Protein AF-A0AA39LAN0-F1 (afdb_monomer_lite)

Sequence (375 aa):
MGGGGKSNDAAINEQRKAAAEARYKDDLRSWRMERGVNEINNLFDGTPLPSLRDKPTYNTNSTNYTPTTGVSSANMQNYYTSSIAKGFQGNILDAMTRFVRTGGRGDGYSETMAAPEGYKLVTQTVRTGGRGDSDEVQKYVWQGNRDGHTGQQGYYDLNKMLQAGVINKSVYDQYNKNGNGFLYDSDAEQTGQLNKYLQDNAGKNQYGITENNKNWVDDLAGTYLTAYNDYYMPQLQNQYSEANKNLTYDLARTGLLRSSAAADTQSDLARQNAENTAMVKSQGDQGVAALKSKINSAKQNAINQLYSTENPEVAANQALSSIRTIQSEQPSYSPLGDIFKTAVVGMGGYSSGAADRRYNNIITGGNRKASSTVG

Radius of gyration: 39.65 Å; chains: 1; bounding box: 86×122×108 Å

Organism: NCBI:txid289476

Foldseek 3Di:
DDDPPPVVVVVVLVVLLVVLVVVLVVLQLVQLLLVLLQLLCCLQFVDDGDQGQDRQDDDSPDSDGDGSPDPPPVSVVVVVVVVVCVVPPPPDVVVPPPDDDDDDDDDDDDDDDDDDPQWDWDWDFDWDDDPDDTDTDTDTDTDGDDDDDDDDWDWDQLVVCCVVVVDDPVVQVVVVVVVDRTDTPVVVVVSVVVSVVCVVVVVPPPQPCPNVSDRVLVVLLVVQLVVLCVVVVVVLVVLLVVLVVVLCVVCVVVVNNPPVVSVVLVVVSVVLSVVVNVVSSVVSVVVSVVLVVQSVVQSVVLSVVCVVPSHSVVSSVSSVVSVVVSSPDHDDDDDDPNSPPNCPDVPVCVVCVVVCVVPPPPPCDDDPDDDDDDD

pLDDT: mean 70.39, std 21.97, range [29.89, 97.81]

Structure (mmCIF, N/CA/C/O backbone):
data_AF-A0AA39LAN0-F1
#
_entry.id   AF-A0AA39LAN0-F1
#
loop_
_atom_site.group_PDB
_atom_site.id
_atom_site.type_symbol
_atom_site.label_atom_id
_atom_site.label_alt_id
_atom_site.label_comp_id
_atom_site.label_asym_id
_atom_site.label_entity_id
_atom_site.label_seq_id
_atom_site.pdbx_PDB_ins_code
_atom_site.Cartn_x
_atom_site.Cartn_y
_atom_site.Cartn_z
_atom_site.occupancy
_atom_site.B_iso_or_equiv
_atom_site.auth_seq_id
_atom_site.auth_comp_id
_atom_site.auth_asym_id
_atom_site.auth_atom_id
_atom_site.pdbx_PDB_model_num
ATOM 1 N N . MET A 1 1 ? 45.791 -15.613 -64.156 1.00 50.91 1 MET A N 1
ATOM 2 C CA . MET A 1 1 ? 44.573 -15.968 -63.395 1.00 50.91 1 MET A CA 1
ATOM 3 C C . MET A 1 1 ? 44.775 -15.508 -61.957 1.00 50.91 1 MET A C 1
ATOM 5 O O . MET A 1 1 ? 45.637 -16.053 -61.291 1.00 50.91 1 MET A O 1
ATOM 9 N N . GLY A 1 2 ? 44.095 -14.449 -61.514 1.00 59.59 2 GLY A N 1
ATOM 10 C CA . GLY A 1 2 ? 44.329 -13.855 -60.188 1.00 59.59 2 GLY A CA 1
ATOM 11 C C . GLY A 1 2 ? 43.464 -12.619 -59.955 1.00 59.59 2 GLY A C 1
ATOM 12 O O . GLY A 1 2 ? 43.987 -11.538 -59.729 1.00 59.59 2 GLY A O 1
ATOM 13 N N . GLY A 1 3 ? 42.144 -12.758 -60.115 1.00 56.34 3 GLY A N 1
ATOM 14 C CA . GLY A 1 3 ? 41.190 -11.639 -60.068 1.00 56.34 3 GLY A CA 1
ATOM 15 C C . GLY A 1 3 ? 40.016 -11.821 -59.099 1.00 56.34 3 GLY A C 1
ATOM 16 O O . GLY A 1 3 ? 39.040 -11.096 -59.218 1.00 56.34 3 GLY A O 1
ATOM 17 N N . GLY A 1 4 ? 40.074 -12.782 -58.168 1.00 56.56 4 GLY A N 1
ATOM 18 C CA . GLY A 1 4 ? 38.907 -13.209 -57.373 1.00 56.56 4 GLY A CA 1
ATOM 19 C C . GLY A 1 4 ? 38.808 -12.717 -55.919 1.00 56.56 4 GLY A C 1
ATOM 20 O O . GLY A 1 4 ? 37.905 -13.149 -55.220 1.00 56.56 4 GLY A O 1
ATOM 21 N N . GLY A 1 5 ? 39.718 -11.870 -55.420 1.00 64.69 5 GLY A N 1
ATOM 22 C CA . GLY A 1 5 ? 39.788 -11.558 -53.976 1.00 64.69 5 GLY A CA 1
ATOM 23 C C . GLY A 1 5 ? 38.915 -10.394 -53.482 1.00 64.69 5 GLY A C 1
ATOM 24 O O . GLY A 1 5 ? 38.420 -10.430 -52.363 1.00 64.69 5 GLY A O 1
ATOM 25 N N . LYS A 1 6 ? 38.692 -9.358 -54.302 1.00 71.12 6 LYS A N 1
ATOM 26 C CA . LYS A 1 6 ? 38.115 -8.081 -53.828 1.00 71.12 6 LYS A CA 1
ATOM 27 C C . LYS A 1 6 ? 36.603 -8.111 -53.566 1.00 71.12 6 LYS A C 1
ATOM 29 O O . LYS A 1 6 ? 36.105 -7.255 -52.842 1.00 71.12 6 LYS A O 1
ATOM 34 N N . SER A 1 7 ? 35.867 -9.067 -54.135 1.00 74.38 7 SER A N 1
ATOM 35 C CA . SER A 1 7 ? 34.416 -9.185 -53.921 1.00 74.38 7 SER A CA 1
ATOM 36 C C . SER A 1 7 ? 34.066 -9.709 -52.527 1.00 74.38 7 SER A C 1
ATOM 38 O O . SER A 1 7 ? 33.028 -9.342 -51.982 1.00 74.38 7 SER A O 1
ATOM 40 N N . ASN A 1 8 ? 34.935 -10.528 -51.928 1.00 85.94 8 ASN A N 1
ATOM 41 C CA . ASN A 1 8 ? 34.648 -11.162 -50.642 1.00 85.94 8 ASN A CA 1
ATOM 42 C C . ASN A 1 8 ? 34.801 -10.182 -49.469 1.00 85.94 8 ASN A C 1
ATOM 44 O O . ASN A 1 8 ? 33.986 -10.208 -48.552 1.00 85.94 8 ASN A O 1
ATOM 48 N N . ASP A 1 9 ? 35.772 -9.266 -49.521 1.00 87.56 9 ASP A N 1
ATOM 49 C CA . ASP A 1 9 ? 36.006 -8.297 -48.440 1.00 87.56 9 ASP A CA 1
ATOM 50 C C . ASP A 1 9 ? 34.855 -7.290 -48.293 1.00 87.56 9 ASP A C 1
ATOM 52 O O . ASP A 1 9 ? 34.474 -6.931 -47.178 1.00 87.56 9 ASP A O 1
ATOM 56 N N . ALA A 1 10 ? 34.264 -6.858 -49.412 1.00 87.38 10 ALA A N 1
ATOM 57 C CA . ALA A 1 10 ? 33.116 -5.954 -49.402 1.00 87.38 10 ALA A CA 1
ATOM 58 C C . ALA A 1 10 ? 31.887 -6.613 -48.754 1.00 87.38 10 ALA A C 1
ATOM 60 O O . ALA A 1 10 ? 31.276 -6.021 -47.864 1.00 87.38 10 ALA A O 1
ATOM 61 N N . ALA A 1 11 ? 31.590 -7.863 -49.126 1.00 89.88 11 ALA A N 1
ATOM 62 C CA . ALA A 1 11 ? 30.488 -8.629 -48.548 1.00 89.88 11 ALA A CA 1
ATOM 63 C C . ALA A 1 11 ? 30.692 -8.901 -47.045 1.00 89.88 11 ALA A C 1
ATOM 65 O O . ALA A 1 11 ? 29.761 -8.756 -46.252 1.00 89.88 11 ALA A O 1
ATOM 66 N N . ILE A 1 12 ? 31.922 -9.225 -46.625 1.00 90.81 12 ILE A N 1
ATOM 67 C CA . ILE A 1 12 ? 32.259 -9.417 -45.205 1.00 90.81 12 ILE A CA 1
ATOM 68 C C . ILE A 1 12 ? 32.065 -8.114 -44.416 1.00 90.81 12 ILE A C 1
ATOM 70 O O . ILE A 1 12 ? 31.529 -8.135 -43.305 1.00 90.81 12 ILE A O 1
ATOM 74 N N . ASN A 1 13 ? 32.478 -6.971 -44.969 1.00 88.50 13 ASN A N 1
ATOM 75 C CA . ASN A 1 13 ? 32.317 -5.675 -44.309 1.00 88.50 13 ASN A CA 1
ATOM 76 C C . ASN A 1 13 ? 30.844 -5.258 -44.194 1.00 88.50 13 ASN A C 1
ATOM 78 O O . ASN A 1 13 ? 30.442 -4.740 -43.149 1.00 88.50 13 ASN A O 1
ATOM 82 N N . GLU A 1 14 ? 30.032 -5.530 -45.215 1.00 90.06 14 GLU A N 1
ATOM 83 C CA . GLU A 1 14 ? 28.585 -5.299 -45.173 1.00 90.06 14 GLU A CA 1
ATOM 84 C C . GLU A 1 14 ? 27.905 -6.175 -44.112 1.00 90.06 14 GLU A C 1
ATOM 86 O O . GLU A 1 14 ? 27.152 -5.667 -43.278 1.00 90.06 14 GLU A O 1
ATOM 91 N N . GLN A 1 15 ? 28.259 -7.462 -44.044 1.00 92.19 15 GLN A N 1
ATOM 92 C CA . GLN A 1 15 ? 27.751 -8.374 -43.018 1.00 92.19 15 GLN A CA 1
ATOM 93 C C . GLN A 1 15 ? 28.142 -7.927 -41.598 1.00 92.19 15 GLN A C 1
ATOM 95 O O . GLN A 1 15 ? 27.316 -7.974 -40.682 1.00 92.19 15 GLN A O 1
ATOM 100 N N . ARG A 1 16 ? 29.378 -7.446 -41.399 1.00 90.56 16 ARG A N 1
ATOM 101 C CA . ARG A 1 16 ? 29.831 -6.888 -40.109 1.00 90.56 16 ARG A CA 1
ATOM 102 C C . ARG A 1 16 ? 29.049 -5.639 -39.723 1.00 90.56 16 ARG A C 1
ATOM 104 O O . ARG A 1 16 ? 28.651 -5.514 -38.567 1.00 90.56 16 ARG A O 1
ATOM 111 N N . LYS A 1 17 ? 28.790 -4.744 -40.680 1.00 89.31 17 LYS A N 1
ATOM 112 C CA . LYS A 1 17 ? 27.996 -3.533 -40.449 1.00 89.31 17 LYS A CA 1
ATOM 113 C C . LYS A 1 17 ? 26.559 -3.875 -40.048 1.00 89.31 17 LYS A C 1
ATOM 115 O O . LYS A 1 17 ? 26.087 -3.358 -39.039 1.00 89.31 17 LYS A O 1
ATOM 120 N N . ALA A 1 18 ? 25.909 -4.794 -40.764 1.00 91.12 18 ALA A N 1
ATOM 121 C CA . ALA A 1 18 ? 24.559 -5.254 -40.432 1.00 91.12 18 ALA A CA 1
ATOM 122 C C . ALA A 1 18 ? 24.497 -5.906 -39.036 1.00 91.12 18 ALA A C 1
ATOM 124 O O . ALA A 1 18 ? 23.593 -5.620 -38.251 1.00 91.12 18 ALA A O 1
ATOM 125 N N . ALA A 1 19 ? 25.492 -6.728 -38.684 1.00 90.88 19 ALA A N 1
ATOM 126 C CA . ALA A 1 19 ? 25.585 -7.331 -37.355 1.00 90.88 19 ALA A CA 1
ATOM 127 C C . ALA A 1 19 ? 25.826 -6.289 -36.244 1.00 90.88 19 ALA A C 1
ATOM 129 O O . ALA A 1 19 ? 25.250 -6.397 -35.162 1.00 90.88 19 ALA A O 1
ATOM 130 N N . ALA A 1 20 ? 26.661 -5.277 -36.497 1.00 87.94 20 ALA A N 1
ATOM 131 C CA . ALA A 1 20 ? 26.910 -4.183 -35.560 1.00 87.94 20 ALA A CA 1
ATOM 132 C C . ALA A 1 20 ? 25.649 -3.331 -35.332 1.00 87.94 20 ALA A C 1
ATOM 134 O O . ALA A 1 20 ? 25.340 -2.993 -34.190 1.00 87.94 20 ALA A O 1
ATOM 135 N N . GLU A 1 21 ? 24.891 -3.044 -36.392 1.00 89.69 21 GLU A N 1
ATOM 136 C CA . GLU A 1 21 ? 23.621 -2.319 -36.304 1.00 89.69 21 GLU A CA 1
ATOM 137 C C . GLU A 1 21 ? 22.555 -3.111 -35.530 1.00 89.69 21 GLU A C 1
ATOM 139 O O . GLU A 1 21 ? 21.852 -2.538 -34.697 1.00 89.69 21 GLU A O 1
ATOM 144 N N . ALA A 1 22 ? 22.459 -4.427 -35.753 1.00 92.25 22 ALA A N 1
ATOM 145 C CA . ALA A 1 22 ? 21.549 -5.294 -35.001 1.00 92.25 22 ALA A CA 1
ATOM 146 C C . ALA A 1 22 ? 21.870 -5.279 -33.495 1.00 92.25 22 ALA A C 1
ATOM 148 O O . ALA A 1 22 ? 20.988 -5.016 -32.681 1.00 92.25 22 ALA A O 1
ATOM 149 N N . ARG A 1 23 ? 23.151 -5.435 -33.128 1.00 90.75 23 ARG A N 1
ATOM 150 C CA . ARG A 1 23 ? 23.599 -5.359 -31.724 1.00 90.75 23 ARG A CA 1
ATOM 151 C C . ARG A 1 23 ? 23.297 -4.007 -31.086 1.00 90.75 23 ARG A C 1
ATOM 153 O O . ARG A 1 23 ? 22.877 -3.955 -29.936 1.00 90.75 23 ARG A O 1
ATOM 160 N N . TYR A 1 24 ? 23.491 -2.915 -31.825 1.00 90.50 24 TYR A N 1
ATOM 161 C CA . TYR A 1 24 ? 23.149 -1.583 -31.336 1.00 90.50 24 TYR A CA 1
ATOM 162 C C . TYR A 1 24 ? 21.649 -1.430 -31.062 1.00 90.50 24 TYR A C 1
ATOM 164 O O . TYR A 1 24 ? 21.264 -0.882 -30.029 1.00 90.50 24 TYR A O 1
ATOM 172 N N . LYS A 1 25 ? 20.798 -1.909 -31.978 1.00 91.06 25 LYS A N 1
ATOM 173 C CA . LYS A 1 25 ? 19.339 -1.867 -31.815 1.00 91.06 25 LYS A CA 1
ATOM 174 C C . LYS A 1 25 ? 18.896 -2.650 -30.576 1.00 91.06 25 LYS A C 1
ATOM 176 O O . LYS A 1 25 ? 18.087 -2.130 -29.808 1.00 91.06 25 LYS A O 1
ATOM 181 N N . ASP A 1 26 ? 19.478 -3.823 -30.340 1.00 92.75 26 ASP A N 1
ATOM 182 C CA . ASP A 1 26 ? 19.201 -4.644 -29.155 1.00 92.75 26 ASP A CA 1
ATOM 183 C C . ASP A 1 26 ? 19.656 -3.969 -27.848 1.00 92.75 26 ASP A C 1
ATOM 185 O O . ASP A 1 26 ? 18.916 -3.950 -26.857 1.00 92.75 26 ASP A O 1
ATOM 189 N N . ASP A 1 27 ? 20.835 -3.341 -27.845 1.00 89.50 27 ASP A N 1
ATOM 190 C CA . ASP A 1 27 ? 21.335 -2.578 -26.694 1.00 89.50 27 ASP A CA 1
ATOM 191 C C . ASP A 1 27 ? 20.468 -1.345 -26.410 1.00 89.50 27 ASP A C 1
ATOM 193 O O . ASP A 1 27 ? 20.148 -1.053 -25.256 1.00 89.50 27 ASP A O 1
ATOM 197 N N . LEU A 1 28 ? 20.051 -0.619 -27.452 1.00 89.62 28 LEU A N 1
ATOM 198 C CA . LEU A 1 28 ? 19.179 0.546 -27.315 1.00 89.62 28 LEU A CA 1
ATOM 199 C C . LEU A 1 28 ? 17.797 0.152 -26.789 1.00 89.62 28 LEU A C 1
ATOM 201 O O . LEU A 1 28 ? 17.239 0.867 -25.955 1.00 89.62 28 LEU A O 1
ATOM 205 N N . ARG A 1 29 ? 17.255 -0.978 -27.253 1.00 93.75 29 ARG A N 1
ATOM 206 C CA . ARG A 1 29 ? 16.021 -1.569 -26.725 1.00 93.75 29 ARG A CA 1
ATOM 207 C C . ARG A 1 29 ? 16.178 -1.884 -25.240 1.00 93.75 29 ARG A C 1
ATOM 209 O O . ARG A 1 29 ? 15.381 -1.407 -24.439 1.00 93.75 29 ARG A O 1
ATOM 216 N N . SER A 1 30 ? 17.245 -2.584 -24.862 1.00 91.94 30 SER A N 1
ATOM 217 C CA . SER A 1 30 ? 17.535 -2.927 -23.461 1.00 91.94 30 SER A CA 1
ATOM 218 C C . SER A 1 30 ? 17.658 -1.685 -22.571 1.00 91.94 30 SER A C 1
ATOM 220 O O . SER A 1 30 ? 17.062 -1.637 -21.498 1.00 91.94 30 SER A O 1
ATOM 222 N N . TRP A 1 31 ? 18.338 -0.639 -23.050 1.00 90.81 31 TRP A N 1
ATOM 223 C CA . TRP A 1 31 ? 18.457 0.636 -22.337 1.00 90.81 31 TRP A CA 1
ATOM 224 C C . TRP A 1 31 ? 17.101 1.326 -22.125 1.00 90.81 31 TRP A C 1
ATOM 226 O O . TRP A 1 31 ? 16.824 1.837 -21.042 1.00 90.81 31 TRP A O 1
ATOM 236 N N . ARG A 1 32 ? 16.222 1.330 -23.139 1.00 91.06 32 ARG A N 1
ATOM 237 C CA . ARG A 1 32 ? 14.863 1.894 -23.010 1.00 91.06 32 ARG A CA 1
ATOM 238 C C . ARG A 1 32 ? 14.030 1.128 -21.988 1.00 91.06 32 ARG A C 1
ATOM 240 O O . ARG A 1 32 ? 13.294 1.750 -21.227 1.00 91.06 32 ARG A O 1
ATOM 247 N N . MET A 1 33 ? 14.167 -0.195 -21.969 1.00 94.81 33 MET A N 1
ATOM 248 C CA . MET A 1 33 ? 13.493 -1.064 -21.009 1.00 94.81 33 MET A CA 1
ATOM 249 C C . MET A 1 33 ? 13.963 -0.792 -19.578 1.00 94.81 33 MET A C 1
ATOM 251 O O . MET A 1 33 ? 13.135 -0.586 -18.698 1.00 94.81 33 MET A O 1
ATOM 255 N N . GLU A 1 34 ? 15.275 -0.709 -19.355 1.00 91.12 34 GLU A N 1
ATOM 256 C CA . GLU A 1 34 ? 15.859 -0.361 -18.052 1.00 91.12 34 GLU A CA 1
ATOM 257 C C . GLU A 1 34 ? 15.379 1.016 -17.576 1.00 91.12 34 GLU A C 1
ATOM 259 O O . GLU A 1 34 ? 14.893 1.164 -16.452 1.00 91.12 34 GLU A O 1
ATOM 264 N N . ARG A 1 35 ? 15.435 2.015 -18.466 1.00 91.06 35 ARG A N 1
ATOM 265 C CA . ARG A 1 35 ? 14.928 3.361 -18.193 1.00 91.06 35 ARG A CA 1
ATOM 266 C C . ARG A 1 35 ? 13.448 3.351 -17.815 1.00 91.06 35 ARG A C 1
ATOM 268 O O . ARG A 1 35 ? 13.092 3.974 -16.821 1.00 91.06 35 ARG A O 1
ATOM 275 N N . GLY A 1 36 ? 12.606 2.649 -18.571 1.00 93.25 36 GLY A N 1
ATOM 276 C CA . GLY A 1 36 ? 11.170 2.580 -18.300 1.00 93.25 36 GLY A CA 1
ATOM 277 C C . GLY A 1 36 ? 10.844 1.887 -16.977 1.00 93.25 36 GLY A C 1
ATOM 278 O O . GLY A 1 36 ? 10.010 2.383 -16.225 1.00 93.25 36 GLY A O 1
ATOM 279 N N . VAL A 1 37 ? 11.523 0.779 -16.651 1.00 93.94 37 VAL A N 1
ATOM 280 C CA . VAL A 1 37 ? 11.349 0.091 -15.359 1.00 93.94 37 VAL A CA 1
ATOM 281 C C . VAL A 1 37 ? 11.722 1.026 -14.213 1.00 93.94 37 VAL A C 1
ATOM 283 O O . VAL A 1 37 ? 10.988 1.115 -13.229 1.00 93.94 37 VAL A O 1
ATOM 286 N N . ASN A 1 38 ? 12.821 1.764 -14.359 1.00 90.50 38 ASN A N 1
ATOM 287 C CA . ASN A 1 38 ? 13.237 2.751 -13.375 1.00 90.50 38 ASN A CA 1
ATOM 288 C C . ASN A 1 38 ? 12.196 3.871 -13.242 1.00 90.50 38 ASN A C 1
ATOM 290 O O . ASN A 1 38 ? 11.694 4.090 -12.145 1.00 90.50 38 ASN A O 1
ATOM 294 N N . GLU A 1 39 ? 11.777 4.517 -14.330 1.00 90.06 39 GLU A N 1
ATOM 295 C CA . GLU A 1 39 ? 10.735 5.555 -14.282 1.00 90.06 39 GLU A CA 1
ATOM 296 C C . GLU A 1 39 ? 9.455 5.066 -13.575 1.00 90.06 39 GLU A C 1
ATOM 298 O O . GLU A 1 39 ? 8.951 5.756 -12.688 1.00 90.06 39 GLU A O 1
ATOM 303 N N . ILE A 1 40 ? 8.987 3.846 -13.868 1.00 93.00 40 ILE A N 1
ATOM 304 C CA . ILE A 1 40 ? 7.838 3.232 -13.181 1.00 93.00 40 ILE A CA 1
ATOM 305 C C . ILE A 1 40 ? 8.125 3.021 -11.688 1.00 93.00 40 ILE A C 1
ATOM 307 O O . ILE A 1 40 ? 7.299 3.376 -10.849 1.00 93.00 40 ILE A O 1
ATOM 311 N N . ASN A 1 41 ? 9.286 2.475 -11.323 1.00 92.25 41 ASN A N 1
ATOM 312 C CA . ASN A 1 41 ? 9.648 2.268 -9.919 1.00 92.25 41 ASN A CA 1
ATOM 313 C C . ASN A 1 41 ? 9.706 3.588 -9.141 1.00 92.25 41 ASN A C 1
ATOM 315 O O . ASN A 1 41 ? 9.182 3.652 -8.034 1.00 92.25 41 ASN A O 1
ATOM 319 N N . ASN A 1 42 ? 10.264 4.653 -9.722 1.00 88.44 42 ASN A N 1
ATOM 320 C CA . ASN A 1 42 ? 10.311 5.971 -9.083 1.00 88.44 42 ASN A CA 1
ATOM 321 C C . ASN A 1 42 ? 8.910 6.554 -8.858 1.00 88.44 42 ASN A C 1
ATOM 323 O O . ASN A 1 42 ? 8.654 7.148 -7.813 1.00 88.44 42 ASN A O 1
ATOM 327 N N . LEU A 1 43 ? 7.996 6.355 -9.817 1.00 90.81 43 LEU A N 1
ATOM 328 C CA . LEU A 1 43 ? 6.602 6.784 -9.687 1.00 90.81 43 LEU A CA 1
ATOM 329 C C . LEU A 1 43 ? 5.901 6.107 -8.501 1.00 90.81 43 LEU A C 1
ATOM 331 O O . LEU A 1 43 ? 5.128 6.758 -7.805 1.00 90.81 43 LEU A O 1
ATOM 335 N N . PHE A 1 44 ? 6.160 4.820 -8.260 1.00 92.62 44 PHE A N 1
ATOM 336 C CA . PHE A 1 44 ? 5.477 4.058 -7.211 1.00 92.62 44 PHE A CA 1
ATOM 337 C C . PHE A 1 44 ? 6.182 4.086 -5.855 1.00 92.62 44 PHE A C 1
ATOM 339 O O . PHE A 1 44 ? 5.512 4.212 -4.840 1.00 92.62 44 PHE A O 1
ATOM 346 N N . ASP A 1 45 ? 7.505 3.982 -5.815 1.00 88.50 45 ASP A N 1
ATOM 347 C CA . ASP A 1 45 ? 8.235 3.774 -4.559 1.00 88.50 45 ASP A CA 1
ATOM 348 C C . ASP A 1 45 ? 8.766 5.085 -3.967 1.00 88.50 45 ASP A C 1
ATOM 350 O O . ASP A 1 45 ? 9.200 5.121 -2.816 1.00 88.50 45 ASP A O 1
ATOM 354 N N . GLY A 1 46 ? 8.817 6.151 -4.769 1.00 80.00 46 GLY A N 1
ATOM 355 C CA . GLY A 1 46 ? 9.465 7.403 -4.395 1.00 80.00 46 GLY A CA 1
ATOM 356 C C . GLY A 1 46 ? 10.971 7.267 -4.109 1.00 80.00 46 GLY A C 1
ATOM 357 O O . GLY A 1 46 ? 11.602 8.185 -3.588 1.00 80.00 46 GLY A O 1
ATOM 358 N N . THR A 1 47 ? 11.576 6.114 -4.401 1.00 72.31 47 THR A N 1
ATOM 359 C CA . THR A 1 47 ? 12.992 5.881 -4.125 1.00 72.31 47 THR A CA 1
ATOM 360 C C . THR A 1 47 ? 13.854 6.529 -5.209 1.00 72.31 47 THR A C 1
ATOM 362 O O . THR A 1 47 ? 13.533 6.428 -6.395 1.00 72.31 47 THR A O 1
ATOM 365 N N . PRO A 1 48 ? 14.962 7.203 -4.833 1.00 66.19 48 PRO A N 1
ATOM 366 C CA . PRO A 1 48 ? 15.902 7.733 -5.808 1.00 66.19 48 PRO A CA 1
ATOM 367 C C . PRO A 1 48 ? 16.397 6.604 -6.706 1.00 66.19 48 PRO A C 1
ATOM 369 O O . PRO A 1 48 ? 16.780 5.537 -6.221 1.00 66.19 48 PRO A O 1
ATOM 372 N N . LEU A 1 49 ? 16.386 6.847 -8.011 1.00 67.31 49 LEU A N 1
ATOM 373 C CA . LEU A 1 49 ? 16.752 5.835 -8.985 1.00 67.31 49 LEU A CA 1
ATOM 374 C C . LEU A 1 49 ? 18.224 5.431 -8.864 1.00 67.31 49 LEU A C 1
ATOM 376 O O . LEU A 1 49 ? 19.078 6.306 -8.687 1.00 67.31 49 LEU A O 1
ATOM 380 N N . PRO A 1 50 ? 18.551 4.135 -9.030 1.00 75.12 50 PRO A N 1
ATOM 381 C CA . PRO A 1 50 ? 19.919 3.755 -9.335 1.00 75.12 50 PRO A CA 1
ATOM 382 C C . PRO A 1 50 ? 20.352 4.457 -10.627 1.00 75.12 50 PRO A C 1
ATOM 384 O O . PRO A 1 50 ? 19.550 4.665 -11.542 1.00 75.12 50 PRO A O 1
ATOM 387 N N . SER A 1 51 ? 21.626 4.844 -10.700 1.00 76.00 51 SER A N 1
ATOM 388 C CA . SER A 1 51 ? 22.175 5.472 -11.899 1.00 76.00 51 SER A CA 1
ATOM 389 C C . SER A 1 51 ? 21.985 4.548 -13.100 1.00 76.00 51 SER A C 1
ATOM 391 O O . SER A 1 51 ? 22.476 3.419 -13.086 1.00 76.00 51 SER A O 1
ATOM 393 N N . LEU A 1 52 ? 21.295 5.040 -14.127 1.00 78.06 52 LEU A N 1
ATOM 394 C CA . LEU A 1 52 ? 21.134 4.324 -15.387 1.00 78.06 52 LEU A CA 1
ATOM 395 C C . LEU A 1 52 ? 22.489 4.107 -16.063 1.00 78.06 52 LEU A C 1
ATOM 397 O O . LEU A 1 52 ? 23.385 4.955 -15.978 1.00 78.06 52 LEU A O 1
ATOM 401 N N . ARG A 1 53 ? 22.607 3.000 -16.800 1.00 83.94 53 ARG A N 1
ATOM 402 C CA . ARG A 1 53 ? 23.652 2.858 -17.818 1.00 83.94 53 ARG A CA 1
ATOM 403 C C . ARG A 1 53 ? 23.533 3.995 -18.844 1.00 83.94 53 ARG A C 1
ATOM 405 O O . ARG A 1 53 ? 22.429 4.419 -19.196 1.00 83.94 53 ARG A O 1
ATOM 412 N N . ASP A 1 54 ? 24.665 4.474 -19.355 1.00 83.00 54 ASP A N 1
ATOM 413 C CA . ASP A 1 54 ? 24.667 5.498 -20.400 1.00 83.00 54 ASP A CA 1
ATOM 414 C C . ASP A 1 54 ? 23.957 4.985 -21.665 1.00 83.00 54 ASP A C 1
ATOM 416 O O . ASP A 1 54 ? 24.058 3.808 -22.031 1.00 83.00 54 ASP A O 1
ATOM 420 N N . LYS A 1 55 ? 23.232 5.879 -22.350 1.00 85.69 55 LYS A N 1
ATOM 421 C CA . LYS A 1 55 ? 22.532 5.537 -23.592 1.00 85.69 55 LYS A CA 1
ATOM 422 C C . LYS A 1 55 ? 23.550 5.024 -24.617 1.00 85.69 55 LYS A C 1
ATOM 424 O O . LYS A 1 55 ? 24.505 5.746 -24.915 1.00 85.69 55 LYS A O 1
ATOM 429 N N . PRO A 1 56 ? 23.345 3.834 -25.208 1.00 86.50 56 PRO A N 1
ATOM 430 C CA . PRO A 1 56 ? 24.265 3.324 -26.209 1.00 86.50 56 PRO A CA 1
ATOM 431 C C . PRO A 1 56 ? 24.319 4.277 -27.407 1.00 86.50 56 PRO A C 1
ATOM 433 O O . PRO A 1 56 ? 23.305 4.842 -27.841 1.00 86.50 56 PRO A O 1
ATOM 436 N N . THR A 1 57 ? 25.516 4.433 -27.962 1.00 86.31 57 THR A N 1
ATOM 437 C CA . THR A 1 57 ? 25.774 5.228 -29.167 1.00 86.31 57 THR A CA 1
ATOM 438 C C . THR A 1 57 ? 26.318 4.324 -30.267 1.00 86.31 57 THR A C 1
ATOM 440 O O . THR A 1 57 ? 27.012 3.346 -29.994 1.00 86.31 57 THR A O 1
ATOM 443 N N . TYR A 1 58 ? 25.983 4.625 -31.521 1.00 83.00 58 TYR A N 1
ATOM 444 C CA . TYR A 1 58 ? 26.459 3.866 -32.675 1.00 83.00 58 TYR A CA 1
ATOM 445 C C . TYR A 1 58 ? 27.009 4.799 -33.740 1.00 83.00 58 TYR A C 1
ATOM 447 O O . TYR A 1 58 ? 26.331 5.721 -34.191 1.00 83.00 58 TYR A O 1
ATOM 455 N N . ASN A 1 59 ? 28.253 4.543 -34.141 1.00 83.31 59 ASN A N 1
ATOM 456 C CA . ASN A 1 59 ? 28.883 5.211 -35.266 1.00 83.31 59 ASN A CA 1
ATOM 457 C C . ASN A 1 59 ? 28.600 4.404 -36.540 1.00 83.31 59 ASN A C 1
ATOM 459 O O . ASN A 1 59 ? 29.153 3.322 -36.727 1.00 83.31 59 ASN A O 1
ATOM 463 N N . THR A 1 60 ? 27.773 4.952 -37.429 1.00 80.81 60 THR A N 1
ATOM 464 C CA . THR A 1 60 ? 27.351 4.315 -38.690 1.00 80.81 60 THR A CA 1
ATOM 465 C C . THR A 1 60 ? 28.494 4.072 -39.682 1.00 80.81 60 THR A C 1
ATOM 467 O O . THR A 1 60 ? 28.328 3.291 -40.624 1.00 80.81 60 THR A O 1
ATOM 470 N N . ASN A 1 61 ? 29.653 4.705 -39.465 1.00 80.62 61 ASN A N 1
ATOM 471 C CA . ASN A 1 61 ? 30.869 4.517 -40.257 1.00 80.62 61 ASN A CA 1
ATOM 472 C C . ASN A 1 61 ? 31.790 3.416 -39.698 1.00 80.62 61 ASN A C 1
ATOM 474 O O . ASN A 1 61 ? 32.809 3.108 -40.313 1.00 80.62 61 ASN A O 1
ATOM 478 N N . SER A 1 62 ? 31.461 2.821 -38.546 1.00 78.81 62 SER A N 1
ATOM 479 C CA . SER A 1 62 ? 32.240 1.745 -37.926 1.00 78.81 62 SER A CA 1
ATOM 480 C C . SER A 1 62 ? 31.669 0.368 -38.274 1.00 78.81 62 SER A C 1
ATOM 482 O O . SER A 1 62 ? 30.465 0.134 -38.175 1.00 78.81 62 SER A O 1
ATOM 484 N N . THR A 1 63 ? 32.541 -0.587 -38.607 1.00 79.81 63 THR A N 1
ATOM 485 C CA . THR A 1 63 ? 32.174 -2.013 -38.725 1.00 79.81 63 THR A CA 1
ATOM 486 C C . THR A 1 63 ? 32.061 -2.710 -37.369 1.00 79.81 63 THR A C 1
ATOM 488 O O . THR A 1 63 ? 31.626 -3.856 -37.307 1.00 79.81 63 THR A O 1
ATOM 491 N N . ASN A 1 64 ? 32.476 -2.041 -36.291 1.00 79.88 64 ASN A N 1
ATOM 492 C CA . ASN A 1 64 ? 32.491 -2.583 -34.939 1.00 79.88 64 ASN A CA 1
ATOM 493 C C . ASN A 1 64 ? 31.538 -1.782 -34.048 1.00 79.88 64 ASN A C 1
ATOM 495 O O . ASN A 1 64 ? 31.624 -0.554 -33.979 1.00 79.88 64 ASN A O 1
ATOM 499 N N . TYR A 1 65 ? 30.659 -2.493 -33.344 1.00 80.56 65 TYR A N 1
ATOM 500 C CA . TYR A 1 65 ? 29.885 -1.957 -32.231 1.00 80.56 65 TYR A CA 1
ATOM 501 C C . TYR A 1 65 ? 30.551 -2.380 -30.921 1.00 80.56 65 TYR A C 1
ATOM 503 O O . TYR A 1 65 ? 30.703 -3.578 -30.670 1.00 80.56 65 TYR A O 1
ATOM 511 N N . THR A 1 66 ? 30.941 -1.402 -30.103 1.00 78.69 66 THR A N 1
ATOM 512 C CA . THR A 1 66 ? 31.441 -1.638 -28.747 1.00 78.69 66 THR A CA 1
ATOM 513 C C . THR A 1 66 ? 30.337 -1.238 -27.774 1.00 78.69 66 THR A C 1
ATOM 515 O O . THR A 1 66 ? 30.013 -0.050 -27.712 1.00 78.69 66 THR A O 1
ATOM 518 N N . PRO A 1 67 ? 29.737 -2.183 -27.032 1.00 71.62 67 PRO A N 1
ATOM 519 C CA . PRO A 1 67 ? 28.717 -1.846 -26.051 1.00 71.62 67 PRO A CA 1
ATOM 520 C C . PRO A 1 67 ? 29.311 -0.901 -25.004 1.00 71.62 67 PRO A C 1
ATOM 522 O O . PRO A 1 67 ? 30.416 -1.120 -24.509 1.00 71.62 67 PRO A O 1
ATOM 525 N N . THR A 1 68 ? 28.581 0.155 -24.649 1.00 69.12 68 THR A N 1
ATOM 526 C CA . THR A 1 68 ? 28.980 1.075 -23.577 1.00 69.12 68 THR A CA 1
ATOM 527 C C . THR A 1 68 ? 28.852 0.346 -22.240 1.00 69.12 68 THR A C 1
ATOM 529 O O . THR A 1 68 ? 27.803 0.412 -21.625 1.00 69.12 68 THR A O 1
ATOM 532 N N . THR A 1 69 ? 29.823 -0.461 -21.817 1.00 62.78 69 THR A N 1
ATOM 533 C CA . THR A 1 69 ? 29.689 -1.319 -20.618 1.00 62.78 69 THR A CA 1
ATOM 534 C C . THR A 1 69 ? 29.933 -0.586 -19.297 1.00 62.78 69 THR A C 1
ATOM 536 O O . THR A 1 69 ? 29.804 -1.188 -18.236 1.00 62.78 69 THR A O 1
ATOM 539 N N . GLY A 1 70 ? 30.298 0.697 -19.334 1.00 57.84 70 GLY A N 1
ATOM 540 C CA . GLY A 1 70 ? 30.548 1.494 -18.138 1.00 57.84 70 GLY A CA 1
ATOM 541 C C . GLY A 1 70 ? 29.288 2.195 -17.643 1.00 57.84 70 GLY A C 1
ATOM 542 O O . GLY A 1 70 ? 28.671 2.950 -18.388 1.00 57.84 70 GLY A O 1
ATOM 543 N N . VAL A 1 71 ? 28.949 2.003 -16.368 1.00 56.81 71 VAL A N 1
ATOM 544 C CA . VAL A 1 71 ? 28.279 3.060 -15.602 1.00 56.81 71 VAL A CA 1
ATOM 545 C C . VAL A 1 71 ? 29.314 4.177 -15.503 1.00 56.81 71 VAL A C 1
ATOM 547 O O . VAL A 1 71 ? 30.416 3.926 -15.005 1.00 56.81 71 VAL A O 1
ATOM 550 N N . SER A 1 72 ? 29.043 5.365 -16.044 1.00 54.75 72 SER A N 1
ATOM 551 C CA . SER A 1 72 ? 30.009 6.461 -15.956 1.00 54.75 72 SER A CA 1
ATOM 552 C C . SER A 1 72 ? 30.383 6.689 -14.486 1.00 54.75 72 SER A C 1
ATOM 554 O O . SER A 1 72 ? 29.528 6.860 -13.617 1.00 54.75 72 SER A O 1
ATOM 556 N N . SER A 1 73 ? 31.683 6.653 -14.180 1.00 49.44 73 SER A N 1
ATOM 557 C CA . SER A 1 73 ? 32.221 6.802 -12.818 1.00 49.44 73 SER A CA 1
ATOM 558 C C . SER A 1 73 ? 31.793 8.114 -12.146 1.00 49.44 73 SER A C 1
ATOM 560 O O . SER A 1 73 ? 31.741 8.190 -10.919 1.00 49.44 73 SER A O 1
ATOM 562 N N . ALA A 1 74 ? 31.404 9.114 -12.943 1.00 52.69 74 ALA A N 1
ATOM 563 C CA . ALA A 1 74 ? 30.806 10.365 -12.492 1.00 52.69 74 ALA A CA 1
ATOM 564 C C . ALA A 1 74 ? 29.466 10.173 -11.751 1.00 52.69 74 ALA A C 1
ATOM 566 O O . ALA A 1 74 ? 29.185 10.900 -10.801 1.00 52.69 74 ALA A O 1
ATOM 567 N N . ASN A 1 75 ? 28.660 9.170 -12.118 1.00 49.47 75 ASN A N 1
ATOM 568 C CA . ASN A 1 75 ? 27.359 8.935 -11.487 1.00 49.47 75 ASN A CA 1
ATOM 569 C C . ASN A 1 75 ? 27.462 8.176 -10.152 1.00 49.47 75 ASN A C 1
ATOM 571 O O . ASN A 1 75 ? 26.612 8.363 -9.282 1.00 49.47 75 ASN A O 1
ATOM 575 N N . MET A 1 76 ? 28.526 7.390 -9.929 1.00 43.62 76 MET A N 1
ATOM 576 C CA . MET A 1 76 ? 28.748 6.729 -8.634 1.00 43.62 76 MET A CA 1
ATOM 577 C C . MET A 1 76 ? 29.080 7.719 -7.508 1.00 43.62 76 MET A C 1
ATOM 579 O O . MET A 1 76 ? 28.658 7.502 -6.373 1.00 43.62 76 MET A O 1
ATOM 583 N N . GLN A 1 77 ? 29.792 8.820 -7.788 1.00 47.34 77 GLN A N 1
ATOM 584 C CA . GLN A 1 77 ? 30.162 9.791 -6.745 1.00 47.34 77 GLN A CA 1
ATOM 585 C C . GLN A 1 77 ? 28.946 10.480 -6.106 1.00 47.34 77 GLN A C 1
ATOM 587 O O . GLN A 1 77 ? 28.941 10.678 -4.892 1.00 47.34 77 GLN A O 1
ATOM 592 N N . ASN A 1 78 ? 27.891 10.768 -6.877 1.00 49.69 78 ASN A N 1
ATOM 593 C CA . ASN A 1 78 ? 26.651 11.353 -6.347 1.00 49.69 78 ASN A CA 1
ATOM 594 C C . ASN A 1 78 ? 25.851 10.367 -5.478 1.00 49.69 78 ASN A C 1
ATOM 596 O O . ASN A 1 78 ? 25.149 10.769 -4.550 1.00 49.69 78 ASN A O 1
ATOM 600 N N . TYR A 1 79 ? 25.976 9.065 -5.745 1.00 48.09 79 TYR A N 1
ATOM 601 C CA . TYR A 1 79 ? 25.299 8.039 -4.958 1.00 48.09 79 TYR A CA 1
ATOM 602 C C . TYR A 1 79 ? 25.913 7.920 -3.556 1.00 48.09 79 TYR A C 1
ATOM 604 O O . TYR A 1 79 ? 25.188 8.015 -2.563 1.00 48.09 79 TYR A O 1
ATOM 612 N N . TYR A 1 80 ? 27.246 7.817 -3.468 1.00 43.38 80 TYR A N 1
ATOM 613 C CA . TYR A 1 80 ? 27.948 7.680 -2.186 1.00 43.38 80 TYR A CA 1
ATOM 614 C C . TYR A 1 80 ? 27.807 8.911 -1.284 1.00 43.38 80 TYR A C 1
ATOM 616 O O . TYR A 1 80 ? 27.648 8.761 -0.072 1.00 43.38 80 TYR A O 1
ATOM 624 N N . THR A 1 81 ? 27.806 10.125 -1.841 1.00 47.16 81 THR A N 1
ATOM 625 C CA . THR A 1 81 ? 27.611 11.344 -1.038 1.00 47.16 81 THR A CA 1
ATOM 626 C C . THR A 1 81 ? 26.191 11.436 -0.472 1.00 47.16 81 THR A C 1
ATOM 628 O O . THR A 1 81 ? 26.027 11.814 0.688 1.00 47.16 81 THR A O 1
ATOM 631 N N . SER A 1 82 ? 25.168 11.003 -1.220 1.00 47.12 82 SER A N 1
ATOM 632 C CA . SER A 1 82 ? 23.775 11.013 -0.743 1.00 47.12 82 SER A CA 1
ATOM 633 C C . SER A 1 82 ? 23.479 9.938 0.318 1.00 47.12 82 SER A C 1
ATOM 635 O O . SER A 1 82 ? 22.741 10.202 1.272 1.00 47.12 82 SER A O 1
ATOM 637 N N . SER A 1 83 ? 24.074 8.742 0.208 1.00 41.75 83 SER A N 1
ATOM 638 C CA . SER A 1 83 ? 23.866 7.656 1.176 1.00 41.75 83 SER A CA 1
ATOM 639 C C . SER A 1 83 ? 24.631 7.883 2.482 1.00 41.75 83 SER A C 1
ATOM 641 O O . SER A 1 83 ? 24.112 7.571 3.554 1.00 41.75 83 SER A O 1
ATOM 643 N N . ILE A 1 84 ? 25.831 8.476 2.418 1.00 43.09 84 ILE A N 1
ATOM 644 C CA . ILE A 1 84 ? 26.615 8.832 3.613 1.00 43.09 84 ILE A CA 1
ATOM 645 C C . ILE A 1 84 ? 25.966 10.014 4.354 1.00 43.09 84 ILE A C 1
ATOM 647 O O . ILE A 1 84 ? 25.890 9.990 5.582 1.00 43.09 84 ILE A O 1
ATOM 651 N N . ALA A 1 85 ? 25.398 10.995 3.638 1.00 42.50 85 ALA A N 1
ATOM 652 C CA . ALA A 1 85 ? 24.661 12.100 4.261 1.00 42.50 85 ALA A CA 1
ATOM 653 C C . ALA A 1 85 ? 23.402 11.627 5.018 1.00 42.50 85 ALA A C 1
ATOM 655 O O . ALA A 1 85 ? 23.119 12.115 6.113 1.00 42.50 85 ALA A O 1
ATOM 656 N N . LYS A 1 86 ? 22.682 10.622 4.499 1.00 44.28 86 LYS A N 1
ATOM 657 C CA . LYS A 1 86 ? 21.472 10.078 5.147 1.00 44.28 86 LYS A CA 1
ATOM 658 C C . LYS A 1 86 ? 21.759 9.218 6.384 1.00 44.28 86 LYS A C 1
ATOM 660 O O . LYS A 1 86 ? 20.922 9.166 7.278 1.00 44.28 86 LYS A O 1
ATOM 665 N N . GLY A 1 87 ? 22.942 8.605 6.481 1.00 35.56 87 GLY A N 1
ATOM 666 C CA . GLY A 1 87 ? 23.377 7.884 7.687 1.00 35.56 87 GLY A CA 1
ATOM 667 C C . GLY A 1 87 ? 23.788 8.794 8.853 1.00 35.56 87 GLY A C 1
ATOM 668 O O . GLY A 1 87 ? 23.757 8.360 10.001 1.00 35.56 87 GLY A O 1
ATOM 669 N N . PHE A 1 88 ? 24.138 10.057 8.580 1.00 38.53 88 PHE A N 1
ATOM 670 C CA . PHE A 1 88 ? 24.641 11.005 9.586 1.00 38.53 88 PHE A CA 1
ATOM 671 C C . PHE A 1 88 ? 23.631 12.083 10.019 1.00 38.53 88 PHE A C 1
ATOM 673 O O . PHE A 1 88 ? 23.814 12.709 11.061 1.00 38.53 88 PHE A O 1
ATOM 680 N N . GLN A 1 89 ? 22.545 12.300 9.270 1.00 42.00 89 GLN A N 1
ATOM 681 C CA . GLN A 1 89 ? 21.582 13.378 9.553 1.00 42.00 89 GLN A CA 1
ATOM 682 C C . GLN A 1 89 ? 20.495 13.035 10.588 1.00 42.00 89 GLN A C 1
ATOM 684 O O . GLN A 1 89 ? 19.669 13.886 10.908 1.00 42.00 89 GLN A O 1
ATOM 689 N N . GLY A 1 90 ? 20.527 11.838 11.178 1.00 39.97 90 GLY A N 1
ATOM 690 C CA . GLY A 1 90 ? 19.531 11.393 12.155 1.00 39.97 90 GLY A CA 1
ATOM 691 C C . GLY A 1 90 ? 19.578 12.043 13.545 1.00 39.97 90 GLY A C 1
ATOM 692 O O . GLY A 1 90 ? 18.707 11.725 14.338 1.00 39.97 90 GLY A O 1
ATOM 693 N N . ASN A 1 91 ? 20.543 12.914 13.881 1.00 42.53 91 ASN A N 1
ATOM 694 C CA . ASN A 1 91 ? 20.646 13.464 15.251 1.00 42.53 91 ASN A CA 1
ATOM 695 C C . ASN A 1 91 ? 21.211 14.893 15.393 1.00 42.53 91 ASN A C 1
ATOM 697 O O . ASN A 1 91 ? 21.364 15.367 16.515 1.00 42.53 91 ASN A O 1
ATOM 701 N N . ILE A 1 92 ? 21.516 15.614 14.309 1.00 35.19 92 ILE A N 1
ATOM 702 C CA . ILE A 1 92 ? 22.084 16.976 14.433 1.00 35.19 92 ILE A CA 1
ATOM 703 C C . ILE A 1 92 ? 20.988 18.053 14.450 1.00 35.19 92 ILE A C 1
ATOM 705 O O . ILE A 1 92 ? 21.127 19.060 15.140 1.00 35.19 92 ILE A O 1
ATOM 709 N N . LEU A 1 93 ? 19.856 17.830 13.773 1.00 34.44 93 LEU A N 1
ATOM 710 C CA . LEU A 1 93 ? 18.796 18.841 13.690 1.00 34.44 93 LEU A CA 1
ATOM 711 C C . LEU A 1 93 ? 17.939 18.945 14.968 1.00 34.44 93 LEU A C 1
ATOM 713 O O . LEU A 1 93 ? 17.417 20.019 15.248 1.00 34.44 93 LEU A O 1
ATOM 717 N N . ASP A 1 94 ? 17.874 17.890 15.791 1.00 35.81 94 ASP A N 1
ATOM 718 C CA . ASP A 1 94 ? 17.124 17.891 17.064 1.00 35.81 94 ASP A CA 1
ATOM 719 C C . ASP A 1 94 ? 17.915 18.520 18.236 1.00 35.81 94 ASP A C 1
ATOM 721 O O . ASP A 1 94 ? 17.359 18.855 19.282 1.00 35.81 94 ASP A O 1
ATOM 725 N N . ALA A 1 95 ? 19.216 18.777 18.043 1.00 32.00 95 ALA A N 1
ATOM 726 C CA . ALA A 1 95 ? 20.042 19.530 18.989 1.00 32.00 95 ALA A CA 1
ATOM 727 C C . ALA A 1 95 ? 19.965 21.058 18.780 1.00 32.00 95 ALA A C 1
ATOM 729 O O . ALA A 1 95 ? 20.375 21.815 19.658 1.00 32.00 95 ALA A O 1
ATOM 730 N N . MET A 1 96 ? 19.426 21.535 17.649 1.00 31.52 96 MET A N 1
ATOM 731 C CA . MET A 1 96 ? 19.483 22.959 17.274 1.00 31.52 96 MET A CA 1
ATOM 732 C C . MET A 1 96 ? 18.173 23.733 17.488 1.00 31.52 96 MET A C 1
ATOM 734 O O . MET A 1 96 ? 18.162 24.950 17.328 1.00 31.52 96 MET A O 1
ATOM 738 N N . THR A 1 97 ? 17.075 23.090 17.906 1.00 35.88 97 THR A N 1
ATOM 739 C CA . THR A 1 97 ? 15.776 23.774 18.122 1.00 35.88 97 THR A CA 1
ATOM 740 C C . THR A 1 97 ? 15.355 23.888 19.592 1.00 35.88 97 THR A C 1
ATOM 742 O O . THR A 1 97 ? 14.191 24.147 19.896 1.00 35.88 97 THR A O 1
ATOM 745 N N . ARG A 1 98 ? 16.295 23.751 20.535 1.00 35.22 98 ARG A N 1
ATOM 746 C CA . ARG A 1 98 ? 16.053 24.011 21.965 1.00 35.22 98 ARG A CA 1
ATOM 747 C C . ARG A 1 98 ? 17.013 25.032 22.565 1.00 35.22 98 ARG A C 1
ATOM 749 O O . ARG A 1 98 ? 17.552 24.815 23.633 1.00 35.22 98 ARG A O 1
ATOM 756 N N . PHE A 1 99 ? 17.158 26.189 21.933 1.00 33.16 99 PHE A N 1
ATOM 757 C CA . PHE A 1 99 ? 17.567 27.408 22.632 1.00 33.16 99 PHE A CA 1
ATOM 758 C C . PHE A 1 99 ? 16.919 28.604 21.941 1.00 33.16 99 PHE A C 1
ATOM 760 O O . PHE A 1 99 ? 17.196 28.856 20.780 1.00 33.16 99 PHE A O 1
ATOM 767 N N . VAL A 1 100 ? 16.003 29.280 22.641 1.00 32.66 100 VAL A N 1
ATOM 768 C CA . VAL A 1 100 ? 15.921 30.745 22.812 1.00 32.66 100 VAL A CA 1
ATOM 769 C C . VAL A 1 100 ? 14.584 31.055 23.494 1.00 32.66 100 VAL A C 1
ATOM 771 O O . VAL A 1 100 ? 13.543 31.210 22.859 1.00 32.66 100 VAL A O 1
ATOM 774 N N . ARG A 1 101 ? 14.631 31.183 24.825 1.00 34.59 101 ARG A N 1
ATOM 775 C CA . ARG A 1 101 ? 13.816 32.161 25.553 1.00 34.59 101 ARG A CA 1
ATOM 776 C C . ARG A 1 101 ? 14.463 32.487 26.898 1.00 34.59 101 ARG A C 1
ATOM 778 O O . ARG A 1 101 ? 14.189 31.813 27.875 1.00 34.59 101 ARG A O 1
ATOM 785 N N . THR A 1 102 ? 15.286 33.532 26.915 1.00 32.75 102 THR A N 1
ATOM 786 C CA . THR A 1 102 ? 15.445 34.528 27.996 1.00 32.75 102 THR A CA 1
ATOM 787 C C . THR A 1 102 ? 16.464 35.565 27.526 1.00 32.75 102 THR A C 1
ATOM 789 O O . THR A 1 102 ? 17.455 35.210 26.899 1.00 32.75 102 THR A O 1
ATOM 792 N N . GLY A 1 103 ? 16.158 36.846 27.737 1.00 33.56 103 GLY A N 1
ATOM 793 C CA . GLY A 1 103 ? 16.856 37.967 27.110 1.00 33.56 103 GLY A CA 1
ATOM 794 C C . GLY A 1 103 ? 18.133 38.425 27.808 1.00 33.56 103 GLY A C 1
ATOM 795 O O . GLY A 1 103 ? 18.571 37.838 28.789 1.00 33.56 103 GLY A O 1
ATOM 796 N N . GLY A 1 104 ? 18.673 39.540 27.312 1.00 34.34 104 GLY A N 1
ATOM 797 C CA . GLY A 1 104 ? 19.755 40.277 27.962 1.00 34.34 104 GLY A CA 1
ATOM 798 C C . GLY A 1 104 ? 20.854 40.721 27.002 1.00 34.34 104 GLY A C 1
ATOM 799 O O . GLY A 1 104 ? 21.609 39.899 26.517 1.00 34.34 104 GLY A O 1
ATOM 800 N N . ARG A 1 105 ? 20.886 42.037 26.755 1.00 40.28 105 ARG A N 1
ATOM 801 C CA . ARG A 1 105 ? 22.030 42.922 26.458 1.00 40.28 105 ARG A CA 1
ATOM 802 C C . ARG A 1 105 ? 23.314 42.317 25.855 1.00 40.28 105 ARG A C 1
ATOM 804 O O . ARG A 1 105 ? 24.047 41.625 26.537 1.00 40.28 105 ARG A O 1
ATOM 811 N N . GLY A 1 106 ? 23.593 42.779 24.632 1.00 44.75 106 GLY A N 1
ATOM 812 C CA . GLY A 1 106 ? 24.874 43.299 24.139 1.00 44.75 106 GLY A CA 1
ATOM 813 C C . GLY A 1 106 ? 26.157 42.593 24.555 1.00 44.75 106 GLY A C 1
ATOM 814 O O . GLY A 1 106 ? 26.637 42.851 25.644 1.00 44.75 106 GLY A O 1
ATOM 815 N N . ASP A 1 107 ? 26.734 41.850 23.611 1.00 34.66 107 ASP A N 1
ATOM 816 C CA . ASP A 1 107 ? 28.158 41.873 23.265 1.00 34.66 107 ASP A CA 1
ATOM 817 C C . ASP A 1 107 ? 28.311 41.304 21.843 1.00 34.66 107 ASP A C 1
ATOM 819 O O . ASP A 1 107 ? 27.644 40.341 21.460 1.00 34.66 107 ASP A O 1
ATOM 823 N N . GLY A 1 108 ? 29.110 41.973 21.009 1.00 41.31 108 GLY A N 1
ATOM 824 C CA . GLY A 1 108 ? 29.339 41.582 19.620 1.00 41.31 108 GLY A CA 1
ATOM 825 C C . GLY A 1 108 ? 30.304 40.405 19.537 1.00 41.31 108 GLY A C 1
ATOM 826 O O . GLY A 1 108 ? 31.479 40.551 19.859 1.00 41.31 108 GLY A O 1
ATOM 827 N N . TYR A 1 109 ? 29.822 39.263 19.050 1.00 29.89 109 TYR A N 1
ATOM 828 C CA . TYR A 1 109 ? 30.660 38.125 18.683 1.00 29.89 109 TYR A CA 1
ATOM 829 C C . TYR A 1 109 ? 30.794 38.070 17.158 1.00 29.89 109 TYR A C 1
ATOM 831 O O . TYR A 1 109 ? 29.806 37.885 16.450 1.00 29.89 109 TYR A O 1
ATOM 839 N N . SER A 1 110 ? 32.016 38.236 16.642 1.00 36.91 110 SER A N 1
ATOM 840 C CA . SER A 1 110 ? 32.355 37.808 15.283 1.00 36.91 110 SER A CA 1
ATOM 841 C C . SER A 1 110 ? 32.859 36.370 15.356 1.00 36.91 110 SER A C 1
ATOM 843 O O . SER A 1 110 ? 33.986 36.128 15.788 1.00 36.91 110 SER A O 1
ATOM 845 N N . GLU A 1 111 ? 32.037 35.410 14.952 1.00 35.72 111 GLU A N 1
ATOM 846 C CA . GLU A 1 111 ? 32.506 34.043 14.745 1.00 35.72 111 GLU A CA 1
ATOM 847 C C . GLU A 1 111 ? 33.087 33.923 13.333 1.00 35.72 111 GLU A C 1
ATOM 849 O O . GLU A 1 111 ? 32.384 34.033 12.327 1.00 35.72 111 GLU A O 1
ATOM 854 N N . THR A 1 112 ? 34.404 33.738 13.251 1.00 41.12 112 THR A N 1
ATOM 855 C CA . THR A 1 112 ? 35.114 33.520 11.991 1.00 41.12 112 THR A CA 1
ATOM 856 C C . THR A 1 112 ? 34.877 32.082 11.534 1.00 41.12 112 THR A C 1
ATOM 858 O O . THR A 1 112 ? 35.427 31.140 12.102 1.00 41.12 112 THR A O 1
ATOM 861 N N . MET A 1 113 ? 34.052 31.901 10.503 1.00 38.28 113 MET A N 1
ATOM 862 C CA . MET A 1 113 ? 33.887 30.608 9.835 1.00 38.28 113 MET A CA 1
ATOM 863 C C . MET A 1 113 ? 35.190 30.203 9.131 1.00 38.28 113 MET A C 1
ATOM 865 O O . MET A 1 113 ? 35.794 31.006 8.417 1.00 38.28 113 MET A O 1
ATOM 869 N N . ALA A 1 114 ? 35.627 28.956 9.317 1.00 45.09 114 ALA A N 1
ATOM 870 C CA . ALA A 1 114 ? 36.788 28.415 8.617 1.00 45.09 114 ALA A CA 1
ATOM 871 C C . ALA A 1 114 ? 36.509 28.302 7.105 1.00 45.09 114 ALA A C 1
ATOM 873 O O . ALA A 1 114 ? 35.462 27.802 6.691 1.00 45.09 114 ALA A O 1
ATOM 874 N N . ALA A 1 115 ? 37.450 28.775 6.285 1.00 43.75 115 ALA A N 1
ATOM 875 C CA . ALA A 1 115 ? 37.379 28.694 4.829 1.00 43.75 115 ALA A CA 1
ATOM 876 C C . ALA A 1 115 ? 37.492 27.235 4.341 1.00 43.75 115 ALA A C 1
ATOM 878 O O . ALA A 1 115 ? 38.341 26.502 4.854 1.00 43.75 115 ALA A O 1
ATOM 879 N N . PRO A 1 116 ? 36.731 26.819 3.314 1.00 46.16 116 PRO A N 1
ATOM 880 C CA . PRO A 1 116 ? 37.010 25.584 2.582 1.00 46.16 116 PRO A CA 1
ATOM 881 C C . PRO A 1 116 ? 38.408 25.625 1.935 1.00 46.16 116 PRO A C 1
ATOM 883 O O . PRO A 1 116 ? 38.825 26.673 1.433 1.00 46.16 116 PRO A O 1
ATOM 886 N N . GLU A 1 117 ? 39.128 24.495 1.913 1.00 48.94 117 GLU A N 1
ATOM 887 C CA . GLU A 1 117 ? 40.447 24.394 1.265 1.00 48.94 117 GLU A CA 1
ATOM 888 C C . GLU A 1 117 ? 40.401 24.899 -0.190 1.00 48.94 117 GLU A C 1
ATOM 890 O O . GLU A 1 117 ? 39.541 24.507 -0.979 1.00 48.94 117 GLU A O 1
ATOM 895 N N . GLY A 1 118 ? 41.335 25.789 -0.547 1.00 62.47 118 GLY A N 1
ATOM 896 C CA . GLY A 1 118 ? 41.478 26.339 -1.903 1.00 62.47 118 GLY A CA 1
ATOM 897 C C . GLY A 1 118 ? 40.753 27.664 -2.179 1.00 62.47 118 GLY A C 1
ATOM 898 O O . GLY A 1 118 ? 40.911 28.213 -3.271 1.00 62.47 118 GLY A O 1
ATOM 899 N N . TYR A 1 119 ? 40.016 28.215 -1.210 1.00 52.81 119 TYR A N 1
ATOM 900 C CA . TYR A 1 119 ? 39.308 29.491 -1.358 1.00 52.81 119 TYR A CA 1
ATOM 901 C C . TYR A 1 119 ? 39.901 30.579 -0.461 1.00 52.81 119 TYR A C 1
ATOM 903 O O . TYR A 1 119 ? 40.272 30.334 0.687 1.00 52.81 119 TYR A O 1
ATOM 911 N N . LYS A 1 120 ? 39.971 31.811 -0.978 1.00 62.03 120 LYS A N 1
ATOM 912 C CA . LYS A 1 120 ? 40.330 32.995 -0.184 1.00 62.03 120 LYS A CA 1
ATOM 913 C C . LYS A 1 120 ? 39.117 33.901 -0.030 1.00 62.03 120 LYS A C 1
ATOM 915 O O . LYS A 1 120 ? 38.368 34.103 -0.986 1.00 62.03 120 LYS A O 1
ATOM 920 N N . LEU A 1 121 ? 38.936 34.435 1.177 1.00 48.56 121 LEU A N 1
ATOM 921 C CA . LEU A 1 121 ? 37.932 35.455 1.449 1.00 48.56 121 LEU A CA 1
ATOM 922 C C . LEU A 1 121 ? 38.435 36.773 0.872 1.00 48.56 121 LEU A C 1
ATOM 924 O O . LEU A 1 121 ? 39.490 37.262 1.280 1.00 48.56 121 LEU A O 1
ATOM 928 N N . VAL A 1 122 ? 37.696 37.335 -0.075 1.00 66.31 122 VAL A N 1
ATOM 929 C CA . VAL A 1 122 ? 38.008 38.641 -0.652 1.00 66.31 122 VAL A CA 1
ATOM 930 C C . VAL A 1 122 ? 36.882 39.595 -0.290 1.00 66.31 122 VAL A C 1
ATOM 932 O O . VAL A 1 122 ? 35.699 39.285 -0.456 1.00 66.31 122 VAL A O 1
ATOM 935 N N . THR A 1 123 ? 37.254 40.759 0.230 1.00 60.25 123 THR A N 1
ATOM 936 C CA . THR A 1 123 ? 36.306 41.832 0.510 1.00 60.25 123 THR A CA 1
ATOM 937 C C . THR A 1 123 ? 36.075 42.614 -0.772 1.00 60.25 123 THR A C 1
ATOM 939 O O . THR A 1 123 ? 37.011 43.189 -1.330 1.00 60.25 123 THR A O 1
ATOM 942 N N . GLN A 1 124 ? 34.834 42.641 -1.245 1.00 61.81 124 GLN A N 1
ATOM 943 C CA . GLN A 1 124 ? 34.440 43.465 -2.375 1.00 61.81 124 GLN A CA 1
ATOM 944 C C . GLN A 1 124 ? 33.583 44.622 -1.866 1.00 61.81 124 GLN A C 1
ATOM 946 O O . GLN A 1 124 ? 32.487 44.421 -1.337 1.00 61.81 124 GLN A O 1
ATOM 951 N N . THR A 1 125 ? 34.086 45.843 -2.028 1.00 54.78 125 THR A N 1
ATOM 952 C CA . THR A 1 125 ? 33.303 47.053 -1.776 1.00 54.78 125 THR A CA 1
ATOM 953 C C . THR A 1 125 ? 32.436 47.317 -2.995 1.00 54.78 125 THR A C 1
ATOM 955 O O . THR A 1 125 ? 32.950 47.606 -4.077 1.00 54.78 125 THR A O 1
ATOM 958 N N . VAL A 1 126 ? 31.119 47.208 -2.835 1.00 52.09 126 VAL A N 1
ATOM 959 C CA . VAL A 1 126 ? 30.173 47.559 -3.895 1.00 52.09 126 VAL A CA 1
ATOM 960 C C . VAL A 1 126 ? 29.551 48.901 -3.536 1.00 52.09 126 VAL A C 1
ATOM 962 O O . VAL A 1 126 ? 28.887 49.030 -2.511 1.00 52.09 126 VAL A O 1
ATOM 965 N N . ARG A 1 127 ? 29.771 49.906 -4.387 1.00 55.00 127 ARG A N 1
ATOM 966 C CA . ARG A 1 127 ? 29.081 51.194 -4.285 1.00 55.00 127 ARG A CA 1
ATOM 967 C C . ARG A 1 127 ? 27.738 51.090 -4.982 1.00 55.00 127 ARG A C 1
ATOM 969 O O . ARG A 1 127 ? 27.680 50.986 -6.206 1.00 55.00 127 ARG A O 1
ATOM 976 N N . THR A 1 128 ? 26.666 51.144 -4.209 1.00 54.16 128 THR A N 1
ATOM 977 C CA . THR A 1 128 ? 25.308 51.257 -4.737 1.00 54.16 128 THR A CA 1
ATOM 978 C C . THR A 1 128 ? 24.792 52.655 -4.430 1.00 54.16 128 THR A C 1
ATOM 980 O O . THR A 1 128 ? 24.217 52.886 -3.377 1.00 54.16 128 THR A O 1
ATOM 983 N N . GLY A 1 129 ? 25.040 53.604 -5.335 1.00 46.03 129 GLY A N 1
ATOM 984 C CA . GLY A 1 129 ? 24.522 54.967 -5.213 1.00 46.03 129 GLY A CA 1
ATOM 985 C C . GLY A 1 129 ? 24.859 55.831 -6.427 1.00 46.03 129 GLY A C 1
ATOM 986 O O . GLY A 1 129 ? 26.018 55.930 -6.828 1.00 46.03 129 GLY A O 1
ATOM 987 N N . GLY A 1 130 ? 23.835 56.436 -7.033 1.00 55.56 130 GLY A N 1
ATOM 988 C CA . GLY A 1 130 ? 23.991 57.531 -7.992 1.00 55.56 130 GLY A CA 1
ATOM 989 C C . GLY A 1 130 ? 24.294 58.846 -7.268 1.00 55.56 130 GLY A C 1
ATOM 990 O O . GLY A 1 130 ? 23.977 58.983 -6.093 1.00 55.56 130 GLY A O 1
ATOM 991 N N . ARG A 1 131 ? 24.928 59.793 -7.979 1.00 51.88 131 ARG A N 1
ATOM 992 C CA . ARG A 1 131 ? 25.418 61.103 -7.493 1.00 51.88 131 ARG A CA 1
ATOM 993 C C . ARG A 1 131 ? 24.558 61.704 -6.368 1.00 51.88 131 ARG A C 1
ATOM 995 O O . ARG A 1 131 ? 23.513 62.283 -6.646 1.00 51.88 131 ARG A O 1
ATOM 1002 N N . GLY A 1 132 ? 25.047 61.626 -5.135 1.00 54.44 132 GLY A N 1
ATOM 1003 C CA . GLY A 1 132 ? 24.440 62.306 -3.993 1.00 54.44 132 GLY A CA 1
ATOM 1004 C C . GLY A 1 132 ? 24.902 61.726 -2.670 1.00 54.44 132 GLY A C 1
ATOM 1005 O O . GLY A 1 132 ? 25.614 62.408 -1.952 1.00 54.44 132 GLY A O 1
ATOM 1006 N N . ASP A 1 133 ? 24.606 60.452 -2.429 1.00 51.81 133 ASP A N 1
ATOM 1007 C CA . ASP A 1 133 ? 24.956 59.738 -1.201 1.00 51.81 133 ASP A CA 1
ATOM 1008 C C . ASP A 1 133 ? 25.338 58.297 -1.561 1.00 51.81 133 ASP A C 1
ATOM 1010 O O . ASP A 1 133 ? 24.617 57.618 -2.297 1.00 51.81 133 ASP A O 1
ATOM 1014 N N . SER A 1 134 ? 26.507 57.838 -1.112 1.00 47.53 134 SER A N 1
ATOM 1015 C CA . SER A 1 134 ? 26.975 56.473 -1.367 1.00 47.53 134 SER A CA 1
ATOM 1016 C C . SER A 1 134 ? 27.060 55.691 -0.067 1.00 47.53 134 SER A C 1
ATOM 1018 O O . SER A 1 134 ? 27.983 55.910 0.718 1.00 47.53 134 SER A O 1
ATOM 1020 N N . ASP A 1 135 ? 26.154 54.734 0.103 1.00 46.41 135 ASP A N 1
ATOM 1021 C CA . ASP A 1 135 ? 26.310 53.672 1.088 1.00 46.41 135 ASP A CA 1
ATOM 1022 C C . ASP A 1 135 ? 27.316 52.646 0.546 1.00 46.41 135 ASP A C 1
ATOM 1024 O O . ASP A 1 135 ? 27.125 52.049 -0.522 1.00 46.41 135 ASP A O 1
ATOM 1028 N N . GLU A 1 136 ? 28.429 52.462 1.258 1.00 46.81 136 GLU A N 1
ATOM 1029 C CA . GLU A 1 136 ? 29.388 51.397 0.968 1.00 46.81 136 GLU A CA 1
ATOM 1030 C C . GLU A 1 136 ? 28.981 50.132 1.722 1.00 46.81 136 GLU A C 1
ATOM 1032 O O . GLU A 1 136 ? 29.098 50.040 2.943 1.00 46.81 136 GLU A O 1
ATOM 1037 N N . VAL A 1 137 ? 28.523 49.127 0.975 1.00 46.25 137 VAL A N 1
ATOM 1038 C CA . VAL A 1 137 ? 28.256 47.796 1.522 1.00 46.25 137 VAL A CA 1
ATOM 1039 C C . VAL A 1 137 ? 29.463 46.912 1.228 1.00 46.25 137 VAL A C 1
ATOM 1041 O O . VAL A 1 137 ? 29.776 46.628 0.067 1.00 46.25 137 VAL A O 1
ATOM 1044 N N . GLN A 1 138 ? 30.146 46.460 2.281 1.00 49.44 138 GLN A N 1
ATOM 1045 C CA . GLN A 1 138 ? 31.175 45.433 2.147 1.00 49.44 138 GLN A CA 1
ATOM 1046 C C . GLN A 1 138 ? 30.514 44.061 2.034 1.00 49.44 138 GLN A C 1
ATOM 1048 O O . GLN A 1 138 ? 29.787 43.628 2.928 1.00 49.44 138 GLN A O 1
ATOM 1053 N N . LYS A 1 139 ? 30.768 43.371 0.920 1.00 54.12 139 LYS A N 1
ATOM 1054 C CA . LYS A 1 139 ? 30.406 41.964 0.746 1.00 54.12 139 LYS A CA 1
ATOM 1055 C C . LYS A 1 139 ? 31.659 41.106 0.821 1.00 54.12 139 LYS A C 1
ATOM 1057 O O . LYS A 1 139 ? 32.678 41.421 0.210 1.00 54.12 139 LYS A O 1
ATOM 1062 N N . TYR A 1 140 ? 31.556 39.998 1.539 1.00 51.47 140 TYR A N 1
ATOM 1063 C CA . TYR A 1 140 ? 32.589 38.974 1.590 1.00 51.47 140 TYR A CA 1
ATOM 1064 C C . TYR A 1 140 ? 32.253 37.886 0.573 1.00 51.47 140 TYR A C 1
ATOM 1066 O O . TYR A 1 140 ? 31.165 37.310 0.622 1.00 51.47 140 TYR A O 1
ATOM 1074 N N . VAL A 1 141 ? 33.164 37.627 -0.364 1.00 58.66 141 VAL A N 1
ATOM 1075 C CA . VAL A 1 141 ? 32.979 36.612 -1.409 1.00 58.66 141 VAL A CA 1
ATOM 1076 C C . VAL A 1 141 ? 34.177 35.668 -1.403 1.00 58.66 141 VAL A C 1
ATOM 1078 O O . VAL A 1 141 ? 35.321 36.097 -1.256 1.00 58.66 141 VAL A O 1
ATOM 1081 N N . TRP A 1 142 ? 33.915 34.372 -1.553 1.00 53.81 142 TRP A N 1
ATOM 1082 C CA . TRP A 1 142 ? 34.951 33.354 -1.697 1.00 53.81 142 TRP A CA 1
ATOM 1083 C C . TRP A 1 142 ? 35.374 33.259 -3.162 1.00 53.81 142 TRP A C 1
ATOM 1085 O O . TRP A 1 142 ? 34.552 32.944 -4.022 1.00 53.81 142 TRP A O 1
ATOM 1095 N N . GLN A 1 143 ? 36.649 33.522 -3.452 1.00 57.00 143 GLN A N 1
ATOM 1096 C CA . GLN A 1 143 ? 37.197 33.434 -4.807 1.00 57.00 143 GLN A CA 1
ATOM 1097 C C . GLN A 1 143 ? 38.143 32.230 -4.913 1.00 57.00 143 GLN A C 1
ATOM 1099 O O . GLN A 1 143 ? 39.055 32.076 -4.096 1.00 57.00 143 GLN A O 1
ATOM 1104 N N . GLY A 1 144 ? 37.898 31.360 -5.898 1.00 45.00 144 GLY A N 1
ATOM 1105 C CA . GLY A 1 144 ? 38.742 30.201 -6.200 1.00 45.00 144 GLY A CA 1
ATOM 1106 C C . GLY A 1 144 ? 39.868 30.557 -7.174 1.00 45.00 144 GLY A C 1
ATOM 1107 O O . GLY A 1 144 ? 39.661 31.329 -8.112 1.00 45.00 144 GLY A O 1
ATOM 1108 N N . ASN A 1 145 ? 41.056 29.990 -6.964 1.00 44.50 145 ASN A N 1
ATOM 1109 C CA . ASN A 1 145 ? 42.191 30.133 -7.879 1.00 44.50 145 ASN A CA 1
ATOM 1110 C C . ASN A 1 145 ? 41.924 29.348 -9.176 1.00 44.50 145 ASN A C 1
ATOM 1112 O O . ASN A 1 145 ? 41.818 28.123 -9.144 1.00 44.50 145 ASN A O 1
ATOM 1116 N N . ARG A 1 146 ? 41.846 30.037 -10.320 1.00 44.44 146 ARG A N 1
ATOM 1117 C CA . ARG A 1 146 ? 41.952 29.416 -11.649 1.00 44.44 146 ARG A CA 1
ATOM 1118 C C . ARG A 1 146 ? 43.216 29.941 -12.317 1.00 44.44 146 ARG A C 1
ATOM 1120 O O . ARG A 1 146 ? 43.342 31.142 -12.550 1.00 44.44 146 ARG A O 1
ATOM 1127 N N . ASP A 1 147 ? 44.142 29.035 -12.591 1.00 42.75 147 ASP A N 1
ATOM 1128 C CA . ASP A 1 147 ? 45.434 29.340 -13.189 1.00 42.75 147 ASP A CA 1
ATOM 1129 C C . ASP A 1 147 ? 45.284 29.861 -14.634 1.00 42.75 147 ASP A C 1
ATOM 1131 O O . ASP A 1 147 ? 44.812 29.169 -15.532 1.00 42.75 147 ASP A O 1
ATOM 1135 N N . GLY A 1 148 ? 45.718 31.102 -14.863 1.00 46.16 148 GLY A N 1
ATOM 1136 C CA . GLY A 1 148 ? 46.770 31.366 -15.850 1.00 46.16 148 GLY A CA 1
ATOM 1137 C C . GLY A 1 148 ? 46.492 31.316 -17.360 1.00 46.16 148 GLY A C 1
ATOM 1138 O O . GLY A 1 148 ? 47.473 31.276 -18.097 1.00 46.16 148 GLY A O 1
ATOM 1139 N N . HIS A 1 149 ? 45.256 31.381 -17.869 1.00 34.72 149 HIS A N 1
ATOM 1140 C CA . HIS A 1 149 ? 45.033 31.529 -19.321 1.00 34.72 149 HIS A CA 1
ATOM 1141 C C . HIS A 1 149 ? 44.374 32.855 -19.713 1.00 34.72 149 HIS A C 1
ATOM 1143 O O . HIS A 1 149 ? 43.166 33.055 -19.601 1.00 34.72 149 HIS A O 1
ATOM 1149 N N . THR A 1 150 ? 45.203 33.763 -20.223 1.00 39.66 150 THR A N 1
ATOM 1150 C CA . THR A 1 150 ? 44.813 34.980 -20.930 1.00 39.66 150 THR A CA 1
ATOM 1151 C C . THR A 1 150 ? 44.495 34.677 -22.402 1.00 39.66 150 THR A C 1
ATOM 1153 O O . THR A 1 150 ? 45.371 34.328 -23.183 1.00 39.66 150 THR A O 1
ATOM 1156 N N . GLY A 1 151 ? 43.229 34.873 -22.783 1.00 40.31 151 GLY A N 1
ATOM 1157 C CA . GLY A 1 151 ? 42.833 35.475 -24.063 1.00 40.31 151 GLY A CA 1
ATOM 1158 C C . GLY A 1 151 ? 43.054 34.698 -25.367 1.00 40.31 151 GLY A C 1
ATOM 1159 O O . GLY A 1 151 ? 43.819 35.143 -26.217 1.00 40.31 151 GLY A O 1
ATOM 1160 N N . GLN A 1 152 ? 42.262 33.654 -25.618 1.00 37.59 152 GLN A N 1
ATOM 1161 C CA . GLN A 1 152 ? 41.777 33.371 -26.976 1.00 37.59 152 GLN A CA 1
ATOM 1162 C C . GLN A 1 152 ? 40.252 33.281 -26.935 1.00 37.59 152 GLN A C 1
ATOM 1164 O O . GLN A 1 152 ? 39.699 32.350 -26.363 1.00 37.59 152 GLN A O 1
ATOM 1169 N N . GLN A 1 153 ? 39.578 34.283 -27.506 1.00 39.53 153 GLN A N 1
ATOM 1170 C CA . GLN A 1 153 ? 38.126 34.268 -27.677 1.00 39.53 153 GLN A CA 1
ATOM 1171 C C . GLN A 1 153 ? 37.777 33.222 -28.742 1.00 39.53 153 GLN A C 1
ATOM 1173 O O . GLN A 1 153 ? 38.065 33.411 -29.926 1.00 39.53 153 GLN A O 1
ATOM 1178 N N . GLY A 1 154 ? 37.211 32.095 -28.312 1.00 41.91 154 GLY A N 1
ATOM 1179 C CA . GLY A 1 154 ? 36.704 31.063 -29.208 1.00 41.91 154 GLY A CA 1
ATOM 1180 C C . GLY A 1 154 ? 35.393 31.516 -29.843 1.00 41.91 154 GLY A C 1
ATOM 1181 O O . GLY A 1 154 ? 34.422 31.787 -29.147 1.00 41.91 154 GLY A O 1
ATOM 1182 N N . TYR A 1 155 ? 35.358 31.604 -31.170 1.00 45.34 155 TYR A N 1
ATOM 1183 C CA . TYR A 1 155 ? 34.130 31.859 -31.918 1.00 45.34 155 TYR A CA 1
ATOM 1184 C C . TYR A 1 155 ? 33.419 30.529 -32.189 1.00 45.34 155 TYR A C 1
ATOM 1186 O O . TYR A 1 155 ? 33.978 29.649 -32.847 1.00 45.34 155 TYR A O 1
ATOM 1194 N N . TYR A 1 156 ? 32.184 30.377 -31.707 1.00 52.81 156 TYR A N 1
ATOM 1195 C CA . TYR A 1 156 ? 31.358 29.205 -32.006 1.00 52.81 156 TYR A CA 1
ATOM 1196 C C . TYR A 1 156 ? 30.517 29.439 -33.270 1.00 52.81 156 TYR A C 1
ATOM 1198 O O . TYR A 1 156 ? 29.842 30.458 -33.406 1.00 52.81 156 TYR A O 1
ATOM 1206 N N . ASP A 1 157 ? 30.557 28.480 -34.198 1.00 70.50 157 ASP A N 1
ATOM 1207 C CA . ASP A 1 157 ? 29.811 28.507 -35.462 1.00 70.50 157 ASP A CA 1
ATOM 1208 C C . ASP A 1 157 ? 28.361 28.040 -35.245 1.00 70.50 157 ASP A C 1
ATOM 1210 O O . ASP A 1 157 ? 28.084 26.848 -35.061 1.00 70.50 157 ASP A O 1
ATOM 1214 N N . LEU A 1 158 ? 27.425 28.993 -35.286 1.00 65.88 158 LEU A N 1
ATOM 1215 C CA . LEU A 1 158 ? 25.989 28.775 -35.081 1.00 65.88 158 LEU A CA 1
ATOM 1216 C C . LEU A 1 158 ? 25.390 27.729 -36.034 1.00 65.88 158 LEU A C 1
ATOM 1218 O O . LEU A 1 158 ? 24.467 27.008 -35.646 1.00 65.88 158 LEU A O 1
ATOM 1222 N N . ASN A 1 159 ? 25.917 27.598 -37.257 1.00 65.75 159 ASN A N 1
ATOM 1223 C CA . ASN A 1 159 ? 25.426 26.598 -38.209 1.00 65.75 159 ASN A CA 1
ATOM 1224 C C . ASN A 1 159 ? 25.763 25.184 -37.744 1.00 65.75 159 ASN A C 1
ATOM 1226 O O . ASN A 1 159 ? 24.920 24.288 -37.826 1.00 65.75 159 ASN A O 1
ATOM 1230 N N . LYS A 1 160 ? 26.970 24.986 -37.204 1.00 62.91 160 LYS A N 1
ATOM 1231 C CA . LYS A 1 160 ? 27.385 23.690 -36.653 1.00 62.91 160 LYS A CA 1
ATOM 1232 C C . LYS A 1 160 ? 26.594 23.342 -35.398 1.00 62.91 160 LYS A C 1
ATOM 1234 O O . LYS A 1 160 ? 26.224 22.185 -35.226 1.00 62.91 160 LYS A O 1
ATOM 1239 N N . MET A 1 161 ? 26.274 24.327 -34.558 1.00 62.41 161 MET A N 1
ATOM 1240 C CA . MET A 1 161 ? 25.453 24.114 -33.359 1.00 62.41 161 MET A CA 1
ATOM 1241 C C . MET A 1 161 ? 23.999 23.754 -33.695 1.00 62.41 161 MET A C 1
ATOM 1243 O O . MET A 1 161 ? 23.433 22.871 -33.049 1.00 62.41 161 MET A O 1
ATOM 1247 N N . LEU A 1 162 ? 23.404 24.378 -34.720 1.00 70.56 162 LEU A N 1
ATOM 1248 C CA . LEU A 1 162 ? 22.067 24.020 -35.206 1.00 70.56 162 LEU A CA 1
ATOM 1249 C C . LEU A 1 162 ? 22.056 22.618 -35.837 1.00 70.56 162 LEU A C 1
ATOM 1251 O O . LEU A 1 162 ? 21.172 21.819 -35.537 1.00 70.56 162 LEU A O 1
ATOM 1255 N N . GLN A 1 163 ? 23.056 22.288 -36.662 1.00 59.84 163 GLN A N 1
ATOM 1256 C CA . GLN A 1 163 ? 23.187 20.954 -37.269 1.00 59.84 163 GLN A CA 1
ATOM 1257 C C . GLN A 1 163 ? 23.409 19.854 -36.225 1.00 59.84 163 GLN A C 1
ATOM 1259 O O . GLN A 1 163 ? 22.899 18.747 -36.381 1.00 59.84 163 GLN A O 1
ATOM 1264 N N . ALA A 1 164 ? 24.126 20.162 -35.143 1.00 58.03 164 ALA A N 1
ATOM 1265 C CA . ALA A 1 164 ? 24.326 19.258 -34.014 1.00 58.03 164 ALA A CA 1
ATOM 1266 C C . ALA A 1 164 ? 23.111 19.178 -33.064 1.00 58.03 164 ALA A C 1
ATOM 1268 O O . ALA A 1 164 ? 23.152 18.424 -32.094 1.00 58.03 164 ALA A O 1
ATOM 1269 N N . GLY A 1 165 ? 22.045 19.953 -33.308 1.00 60.78 165 GLY A N 1
ATOM 1270 C CA . GLY A 1 165 ? 20.848 19.994 -32.460 1.00 60.78 165 GLY A CA 1
ATOM 1271 C C . GLY A 1 165 ? 21.065 20.637 -31.086 1.00 60.78 165 GLY A C 1
ATOM 1272 O O . GLY A 1 165 ? 20.224 20.490 -30.204 1.00 60.78 165 GLY A O 1
ATOM 1273 N N . VAL A 1 166 ? 22.183 21.344 -30.892 1.00 64.56 166 VAL A N 1
ATOM 1274 C CA . VAL A 1 166 ? 22.535 22.012 -29.627 1.00 64.56 166 VAL A CA 1
ATOM 1275 C C . VAL A 1 166 ? 21.660 23.245 -29.398 1.00 64.56 166 VAL A C 1
ATOM 1277 O O . VAL A 1 166 ? 21.326 23.569 -28.263 1.00 64.56 166 VAL A O 1
ATOM 1280 N N . ILE A 1 167 ? 21.252 23.921 -30.471 1.00 64.69 167 ILE A N 1
ATOM 1281 C CA . ILE A 1 167 ? 20.293 25.031 -30.436 1.00 64.69 167 ILE A CA 1
ATOM 1282 C C . ILE A 1 167 ? 19.133 24.734 -31.384 1.00 64.69 167 ILE A C 1
ATOM 1284 O O . ILE A 1 167 ? 19.309 24.066 -32.402 1.00 64.69 167 ILE A O 1
ATOM 1288 N N . ASN A 1 168 ? 17.938 25.228 -31.062 1.00 76.50 168 ASN A N 1
ATOM 1289 C CA . ASN A 1 168 ? 16.780 25.092 -31.943 1.00 76.50 168 ASN A CA 1
ATOM 1290 C C . ASN A 1 168 ? 16.736 26.219 -32.993 1.00 76.50 168 ASN A C 1
ATOM 1292 O O . ASN A 1 168 ? 17.389 27.258 -32.858 1.00 76.50 168 ASN A O 1
ATOM 1296 N N . LYS A 1 169 ? 15.919 26.025 -34.035 1.00 75.56 169 LYS A N 1
ATOM 1297 C CA . LYS A 1 169 ? 15.797 26.975 -35.149 1.00 75.56 169 LYS A CA 1
ATOM 1298 C C . LYS A 1 169 ? 15.325 28.368 -34.709 1.00 75.56 169 LYS A C 1
ATOM 1300 O O . LYS A 1 169 ? 15.768 29.351 -35.282 1.00 75.56 169 LYS A O 1
ATOM 1305 N N . SER A 1 170 ? 14.486 28.469 -33.675 1.00 71.38 170 SER A N 1
ATOM 1306 C CA . SER A 1 170 ? 14.016 29.764 -33.160 1.00 71.38 170 SER A CA 1
ATOM 1307 C C . SER A 1 170 ? 15.154 30.585 -32.550 1.00 71.38 170 SER A C 1
ATOM 1309 O O . SER A 1 170 ? 15.250 31.779 -32.815 1.00 71.38 170 SER A O 1
ATOM 1311 N N . VAL A 1 171 ? 16.031 29.949 -31.766 1.00 67.69 171 VAL A N 1
ATOM 1312 C CA . VAL A 1 171 ? 17.209 30.593 -31.158 1.00 67.69 171 VAL A CA 1
ATOM 1313 C C . VAL A 1 171 ? 18.226 30.980 -32.234 1.00 67.69 171 VAL A C 1
ATOM 1315 O O . VAL A 1 171 ? 18.753 32.091 -32.213 1.00 67.69 171 VAL A O 1
ATOM 1318 N N . TYR A 1 172 ? 18.440 30.104 -33.222 1.00 77.94 172 TYR A N 1
ATOM 1319 C CA . TYR A 1 172 ? 19.286 30.396 -34.381 1.00 77.94 172 TYR A CA 1
ATOM 1320 C C . TYR A 1 172 ? 18.764 31.602 -35.183 1.00 77.94 172 TYR A C 1
ATOM 1322 O O . TYR A 1 172 ? 19.512 32.542 -35.447 1.00 77.94 172 TYR A O 1
ATOM 1330 N N . ASP A 1 173 ? 17.470 31.620 -35.517 1.00 76.31 173 ASP A N 1
ATOM 1331 C CA . ASP A 1 173 ? 16.849 32.696 -36.297 1.00 76.31 173 ASP A CA 1
ATOM 1332 C C . ASP A 1 173 ? 16.865 34.036 -35.534 1.00 76.31 173 ASP A C 1
ATOM 1334 O O . ASP A 1 173 ? 16.996 35.096 -36.148 1.00 76.31 173 ASP A O 1
ATOM 1338 N N . GLN A 1 174 ? 16.750 34.013 -34.202 1.00 68.12 174 GLN A N 1
ATOM 1339 C CA . GLN A 1 174 ? 16.789 35.216 -33.365 1.00 68.12 174 GLN A CA 1
ATOM 1340 C C . GLN A 1 174 ? 18.190 35.843 -33.304 1.00 68.12 174 GLN A C 1
ATOM 1342 O O . GLN A 1 174 ? 18.301 37.066 -33.373 1.00 68.12 174 GLN A O 1
ATOM 1347 N N . TYR A 1 175 ? 19.250 35.030 -33.247 1.00 68.44 175 TYR A N 1
ATOM 1348 C CA . TYR A 1 175 ? 20.632 35.526 -33.267 1.00 68.44 175 TYR A CA 1
ATOM 1349 C C . TYR A 1 175 ? 21.078 35.971 -34.667 1.00 68.44 175 TYR A C 1
ATOM 1351 O O . TYR A 1 175 ? 21.726 37.008 -34.807 1.00 68.44 175 TYR A O 1
ATOM 1359 N N . ASN A 1 176 ? 20.670 35.256 -35.720 1.00 70.25 176 ASN A N 1
ATOM 1360 C CA . ASN A 1 176 ? 21.070 35.584 -37.092 1.00 70.25 176 ASN A CA 1
ATOM 1361 C C . ASN A 1 176 ? 20.385 36.865 -37.625 1.00 70.25 176 ASN A C 1
ATOM 1363 O O . ASN A 1 176 ? 20.948 37.577 -38.454 1.00 70.25 176 ASN A O 1
ATOM 1367 N N . LYS A 1 177 ? 19.204 37.229 -37.093 1.00 67.75 177 LYS A N 1
ATOM 1368 C CA . LYS A 1 177 ? 18.522 38.507 -37.396 1.00 67.75 177 LYS A CA 1
ATOM 1369 C C . LYS A 1 177 ? 19.317 39.751 -36.986 1.00 67.75 177 LYS A C 1
ATOM 1371 O O . LYS A 1 177 ? 19.090 40.811 -37.560 1.00 67.75 177 LYS A O 1
ATOM 1376 N N . ASN A 1 178 ? 20.256 39.620 -36.050 1.00 53.91 178 ASN A N 1
ATOM 1377 C CA . ASN A 1 178 ? 21.087 40.730 -35.578 1.00 53.91 178 ASN A CA 1
ATOM 1378 C C . ASN A 1 178 ? 22.412 40.867 -36.355 1.00 53.91 178 ASN A C 1
ATOM 1380 O O . ASN A 1 178 ? 23.258 41.673 -35.979 1.00 53.91 178 ASN A O 1
ATOM 1384 N N . GLY A 1 179 ? 22.613 40.095 -37.433 1.00 53.81 179 GLY A N 1
ATOM 1385 C CA . GLY A 1 179 ? 23.734 40.256 -38.369 1.00 53.81 179 GLY A CA 1
ATOM 1386 C C . GLY A 1 179 ? 25.099 39.748 -37.887 1.00 53.81 179 GLY A C 1
ATOM 1387 O O . GLY A 1 179 ? 26.040 39.734 -38.674 1.00 53.81 179 GLY A O 1
ATOM 1388 N N . ASN A 1 180 ? 25.213 39.278 -36.643 1.00 56.75 180 ASN A N 1
ATOM 1389 C CA . ASN A 1 180 ? 26.430 38.667 -36.116 1.00 56.75 180 ASN A CA 1
ATOM 1390 C C . ASN A 1 180 ? 26.223 37.159 -35.949 1.00 56.75 180 ASN A C 1
ATOM 1392 O O . ASN A 1 180 ? 25.623 36.700 -34.982 1.00 56.75 180 ASN A O 1
ATOM 1396 N N . GLY A 1 181 ? 26.755 36.381 -36.893 1.00 56.88 181 GLY A N 1
ATOM 1397 C CA . GLY A 1 181 ? 26.730 34.912 -36.894 1.00 56.88 181 GLY A CA 1
ATOM 1398 C C . GLY A 1 181 ? 27.611 34.244 -35.826 1.00 56.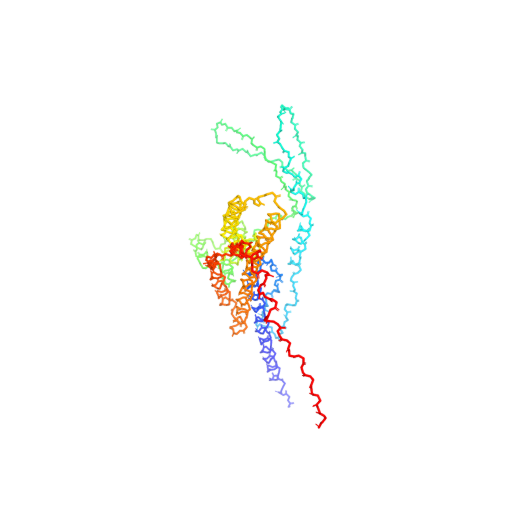88 181 GLY A C 1
ATOM 1399 O O . GLY A 1 181 ? 28.034 33.107 -36.023 1.00 56.88 181 GLY A O 1
ATOM 1400 N N . PHE A 1 182 ? 27.899 34.931 -34.718 1.00 51.84 182 PHE A N 1
ATOM 1401 C CA . PHE A 1 182 ? 28.810 34.485 -33.670 1.00 51.84 182 PHE A CA 1
ATOM 1402 C C . PHE A 1 182 ? 28.236 34.772 -32.277 1.00 51.84 182 PHE A C 1
ATOM 1404 O O . PHE A 1 182 ? 27.829 35.897 -31.989 1.00 51.84 182 PHE A O 1
ATOM 1411 N N . LEU A 1 183 ? 28.227 33.753 -31.414 1.00 47.22 183 LEU A N 1
ATOM 1412 C CA . LEU A 1 183 ? 27.930 33.882 -29.983 1.00 47.22 183 LEU A CA 1
ATOM 1413 C C . LEU A 1 183 ? 29.218 34.225 -29.227 1.00 47.22 183 LEU A C 1
ATOM 1415 O O . LEU A 1 183 ? 30.228 33.542 -29.399 1.00 47.22 183 LEU A O 1
ATOM 1419 N N . TYR A 1 184 ? 29.177 35.257 -28.382 1.00 46.91 184 TYR A N 1
ATOM 1420 C CA . TYR A 1 184 ? 30.255 35.544 -27.435 1.00 46.91 184 TYR A CA 1
ATOM 1421 C C . TYR A 1 184 ? 30.242 34.519 -26.286 1.00 46.91 184 TYR A C 1
ATOM 1423 O O . TYR A 1 184 ? 29.186 34.022 -25.896 1.00 46.91 184 TYR A O 1
ATOM 1431 N N . ASP A 1 185 ? 31.420 34.213 -25.736 1.00 46.44 185 ASP A N 1
ATOM 1432 C CA . ASP A 1 185 ? 31.653 33.137 -24.750 1.00 46.44 185 ASP A CA 1
ATOM 1433 C C . ASP A 1 185 ? 30.764 33.252 -23.489 1.00 46.44 185 ASP A C 1
ATOM 1435 O O . ASP A 1 185 ? 30.307 32.249 -22.943 1.00 46.44 185 ASP A O 1
ATOM 1439 N N . SER A 1 186 ? 30.411 34.479 -23.077 1.00 49.22 186 SER A N 1
ATOM 1440 C CA . SER A 1 186 ? 29.502 34.732 -21.945 1.00 49.22 186 SER A CA 1
ATOM 1441 C C . SER A 1 186 ? 28.083 34.208 -22.173 1.00 49.22 186 SER A C 1
ATOM 1443 O O . SER A 1 186 ? 27.412 33.785 -21.230 1.00 49.22 186 SER A O 1
ATOM 1445 N N . ASP A 1 187 ? 27.632 34.205 -23.426 1.00 46.97 187 ASP A N 1
ATOM 1446 C CA . ASP A 1 187 ? 26.282 33.796 -23.803 1.00 46.97 187 ASP A CA 1
ATOM 1447 C C . ASP A 1 187 ? 26.252 32.294 -24.114 1.00 46.97 187 ASP A C 1
ATOM 1449 O O . ASP A 1 187 ? 25.249 31.628 -23.864 1.00 46.97 187 ASP A O 1
ATOM 1453 N N . ALA A 1 188 ? 27.365 31.725 -24.594 1.00 50.19 188 ALA A N 1
ATOM 1454 C CA . ALA A 1 188 ? 27.523 30.284 -24.789 1.00 50.19 188 ALA A CA 1
ATOM 1455 C C . ALA A 1 188 ? 27.520 29.523 -23.450 1.00 50.19 188 ALA A C 1
ATOM 1457 O O . ALA A 1 188 ? 26.879 28.473 -23.353 1.00 50.19 188 ALA A O 1
ATOM 1458 N N . GLU A 1 189 ? 28.139 30.072 -22.397 1.00 51.12 189 GLU A N 1
ATOM 1459 C CA . GLU A 1 189 ? 28.047 29.503 -21.047 1.00 51.12 189 GLU A CA 1
ATOM 1460 C C . GLU A 1 189 ? 26.626 29.597 -20.481 1.00 51.12 189 GLU A C 1
ATOM 1462 O O . GLU A 1 189 ? 26.134 28.611 -19.935 1.00 51.12 189 GLU A O 1
ATOM 1467 N N . GLN A 1 190 ? 25.919 30.717 -20.664 1.00 50.16 190 GLN A N 1
ATOM 1468 C CA . GLN A 1 190 ? 24.522 30.838 -20.225 1.00 50.16 190 GLN A CA 1
ATOM 1469 C C . GLN A 1 190 ? 23.580 29.928 -21.019 1.00 50.16 190 GLN A C 1
ATOM 1471 O O . GLN A 1 190 ? 22.692 29.314 -20.434 1.00 50.16 190 GLN A O 1
ATOM 1476 N N . THR A 1 191 ? 23.793 29.768 -22.327 1.00 51.53 191 THR A N 1
ATOM 1477 C CA . THR A 1 191 ? 22.973 28.888 -23.175 1.00 51.53 191 THR A CA 1
ATOM 1478 C C . THR A 1 191 ? 23.293 27.413 -22.920 1.00 51.53 191 THR A C 1
ATOM 1480 O O . THR A 1 191 ? 22.391 26.580 -22.915 1.00 51.53 191 THR A O 1
ATOM 1483 N N . GLY A 1 192 ? 24.555 27.072 -22.642 1.00 56.03 192 GLY A N 1
ATOM 1484 C CA . GLY A 1 192 ? 24.979 25.735 -22.221 1.00 56.03 192 GLY A CA 1
ATOM 1485 C C . GLY A 1 192 ? 24.466 25.374 -20.827 1.00 56.03 192 GLY A C 1
ATOM 1486 O O . GLY A 1 192 ? 23.971 24.267 -20.627 1.00 56.03 192 GLY A O 1
ATOM 1487 N N . GLN A 1 193 ? 24.496 26.320 -19.885 1.00 52.22 193 GLN A N 1
ATOM 1488 C CA . GLN A 1 193 ? 23.878 26.169 -18.568 1.00 52.22 193 GLN A CA 1
ATOM 1489 C C . GLN A 1 193 ? 22.357 26.075 -18.672 1.00 52.22 193 GLN A C 1
ATOM 1491 O O . GLN A 1 193 ? 21.779 25.233 -17.998 1.00 52.22 193 GLN A O 1
ATOM 1496 N N . LEU A 1 194 ? 21.710 26.852 -19.544 1.00 47.00 194 LEU A N 1
ATOM 1497 C CA . LEU A 1 194 ? 20.267 26.786 -19.771 1.00 47.00 194 LEU A CA 1
ATOM 1498 C C . LEU A 1 194 ? 19.861 25.481 -20.460 1.00 47.00 194 LEU A C 1
ATOM 1500 O O . LEU A 1 194 ? 18.892 24.872 -20.041 1.00 47.00 194 LEU A O 1
ATOM 1504 N N . ASN A 1 195 ? 20.597 24.999 -21.461 1.00 52.69 195 ASN A N 1
ATOM 1505 C CA . ASN A 1 195 ? 20.316 23.716 -22.113 1.00 52.69 195 ASN A CA 1
ATOM 1506 C C . ASN A 1 195 ? 20.607 22.526 -21.202 1.00 52.69 195 ASN A C 1
ATOM 1508 O O . ASN A 1 195 ? 19.853 21.558 -21.223 1.00 52.69 195 ASN A O 1
ATOM 1512 N N . LYS A 1 196 ? 21.655 22.598 -20.376 1.00 58.00 196 LYS A N 1
ATOM 1513 C CA . LYS A 1 196 ? 21.914 21.608 -19.329 1.00 58.00 196 LYS A CA 1
ATOM 1514 C C . LYS A 1 196 ? 20.818 21.656 -18.267 1.00 58.00 196 LYS A C 1
ATOM 1516 O O . LYS A 1 196 ? 20.261 20.623 -17.950 1.00 58.00 196 LYS A O 1
ATOM 1521 N N . TYR A 1 197 ? 20.413 22.843 -17.820 1.00 49.34 197 TYR A N 1
ATOM 1522 C CA . TYR A 1 197 ? 19.277 23.041 -16.920 1.00 49.34 197 TYR A CA 1
ATOM 1523 C C . TYR A 1 197 ? 17.968 22.542 -17.543 1.00 49.34 197 TYR A C 1
ATOM 1525 O O . TYR A 1 197 ? 17.175 21.923 -16.854 1.00 49.34 197 TYR A O 1
ATOM 1533 N N . LEU A 1 198 ? 17.730 22.748 -18.838 1.00 50.09 198 LEU A N 1
ATOM 1534 C CA . LEU A 1 198 ? 16.543 22.268 -19.541 1.00 50.09 198 LEU A CA 1
ATOM 1535 C C . LEU A 1 198 ? 16.603 20.766 -19.820 1.00 50.09 198 LEU A C 1
ATOM 1537 O O . LEU A 1 198 ? 15.562 20.143 -19.759 1.00 50.09 198 LEU A O 1
ATOM 1541 N N . GLN A 1 199 ? 17.756 20.146 -20.077 1.00 53.25 199 GLN A N 1
ATOM 1542 C CA . GLN A 1 199 ? 17.868 18.681 -20.179 1.00 53.25 199 GLN A CA 1
ATOM 1543 C C . GLN A 1 199 ? 17.753 18.016 -18.804 1.00 53.25 199 GLN A C 1
ATOM 1545 O O . GLN A 1 199 ? 17.010 17.046 -18.651 1.00 53.25 199 GLN A O 1
ATOM 1550 N N . ASP A 1 200 ? 18.404 18.594 -17.795 1.00 51.97 200 ASP A N 1
ATOM 1551 C CA . ASP A 1 200 ? 18.324 18.156 -16.406 1.00 51.97 200 ASP A CA 1
ATOM 1552 C C . ASP A 1 200 ? 16.906 18.366 -15.845 1.00 51.97 200 ASP A C 1
ATOM 1554 O O . ASP A 1 200 ? 16.463 17.556 -15.037 1.00 51.97 200 ASP A O 1
ATOM 1558 N N . ASN A 1 201 ? 16.154 19.383 -16.298 1.00 46.44 201 ASN A N 1
ATOM 1559 C CA . ASN A 1 201 ? 14.788 19.663 -15.828 1.00 46.44 201 ASN A CA 1
ATOM 1560 C C . ASN A 1 201 ? 13.653 19.194 -16.747 1.00 46.44 201 ASN A C 1
ATOM 1562 O O . ASN A 1 201 ? 12.546 19.002 -16.248 1.00 46.44 201 ASN A O 1
ATOM 1566 N N . ALA A 1 202 ? 13.879 18.943 -18.038 1.00 48.03 202 ALA A N 1
ATOM 1567 C CA . ALA A 1 202 ? 12.865 18.360 -18.927 1.00 48.03 202 ALA A CA 1
ATOM 1568 C C . ALA A 1 202 ? 12.523 16.923 -18.510 1.00 48.03 202 ALA A C 1
ATOM 1570 O O . ALA A 1 202 ? 11.402 16.483 -18.737 1.00 48.03 202 ALA A O 1
ATOM 1571 N N . GLY A 1 203 ? 13.445 16.222 -17.838 1.00 46.34 203 GLY A N 1
ATOM 1572 C CA . GLY A 1 203 ? 13.158 14.955 -17.161 1.00 46.34 203 GLY A CA 1
ATOM 1573 C C . GLY A 1 203 ? 12.610 15.104 -15.734 1.00 46.34 203 GLY A C 1
ATOM 1574 O O . GLY A 1 203 ? 11.841 14.255 -15.293 1.00 46.34 203 GLY A O 1
ATOM 1575 N N . LYS A 1 204 ? 12.975 16.171 -15.003 1.00 45.84 204 LYS A N 1
ATOM 1576 C CA . LYS A 1 204 ? 12.645 16.326 -13.569 1.00 45.84 204 LYS A CA 1
ATOM 1577 C C . LYS A 1 204 ? 11.322 17.046 -13.282 1.00 45.84 204 LYS A C 1
ATOM 1579 O O . LYS A 1 204 ? 10.710 16.769 -12.260 1.00 45.84 204 LYS A O 1
ATOM 1584 N N . ASN A 1 205 ? 10.841 17.923 -14.167 1.00 44.16 205 ASN A N 1
ATOM 1585 C CA . ASN A 1 205 ? 9.653 18.749 -13.895 1.00 44.16 205 ASN A CA 1
ATOM 1586 C C . ASN A 1 205 ? 8.373 18.328 -14.624 1.00 44.16 205 ASN A C 1
ATOM 1588 O O . ASN A 1 205 ? 7.312 18.861 -14.307 1.00 44.16 205 ASN A O 1
ATOM 1592 N N . GLN A 1 206 ? 8.413 17.375 -15.560 1.00 45.91 206 GLN A N 1
ATOM 1593 C CA . GLN A 1 206 ? 7.206 17.044 -16.331 1.00 45.91 206 GLN A CA 1
ATOM 1594 C C . GLN A 1 206 ? 6.130 16.313 -15.502 1.00 45.91 206 GLN A C 1
ATOM 1596 O O . GLN A 1 206 ? 4.963 16.309 -15.887 1.00 45.91 206 GLN A O 1
ATOM 1601 N N . TYR A 1 207 ? 6.494 15.765 -14.334 1.00 48.50 207 TYR A N 1
ATOM 1602 C CA . TYR A 1 207 ? 5.582 15.000 -13.473 1.00 48.50 207 TYR A CA 1
ATOM 1603 C C . TYR A 1 207 ? 5.316 15.618 -12.090 1.00 48.50 207 TYR A C 1
ATOM 1605 O O . TYR A 1 207 ? 4.549 15.049 -11.321 1.00 48.50 207 TYR A O 1
ATOM 1613 N N . GLY A 1 208 ? 5.904 16.774 -11.755 1.00 44.66 208 GLY A N 1
ATOM 1614 C CA . GLY A 1 208 ? 5.679 17.437 -10.457 1.00 44.66 208 GLY A CA 1
ATOM 1615 C C . GLY A 1 208 ? 6.198 16.672 -9.227 1.00 44.66 208 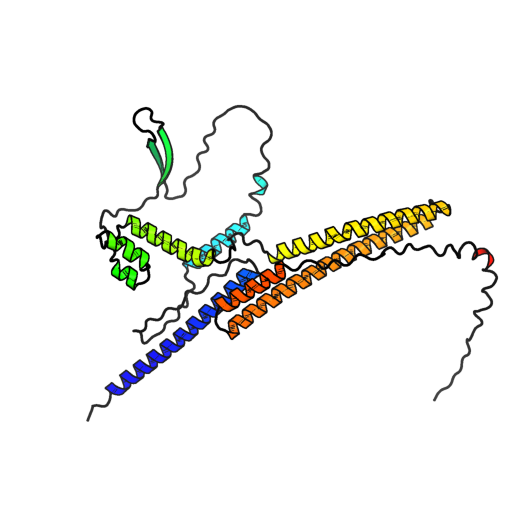GLY A C 1
ATOM 1616 O O . GLY A 1 208 ? 5.873 17.036 -8.100 1.00 44.66 208 GLY A O 1
ATOM 1617 N N . ILE A 1 209 ? 7.011 15.632 -9.425 1.00 50.81 209 ILE A N 1
ATOM 1618 C CA . ILE A 1 209 ? 7.623 14.835 -8.357 1.00 50.81 209 ILE A CA 1
ATOM 1619 C C . ILE A 1 209 ? 8.936 15.519 -7.982 1.00 50.81 209 ILE A C 1
ATOM 1621 O O . ILE A 1 209 ? 9.973 15.292 -8.602 1.00 50.81 209 ILE A O 1
ATOM 1625 N N . THR A 1 210 ? 8.878 16.437 -7.018 1.00 49.66 210 THR A N 1
ATOM 1626 C CA . THR A 1 210 ? 10.077 17.091 -6.486 1.00 49.66 210 THR A CA 1
ATOM 1627 C C . THR A 1 210 ? 10.910 16.106 -5.661 1.00 49.66 210 THR A C 1
ATOM 1629 O O . THR A 1 210 ? 10.399 15.163 -5.066 1.00 49.66 210 THR A O 1
ATOM 1632 N N . GLU A 1 211 ? 12.221 16.344 -5.619 1.00 51.06 211 GLU A N 1
ATOM 1633 C CA . GLU A 1 211 ? 13.277 15.508 -5.018 1.00 51.06 211 GLU A CA 1
ATOM 1634 C C . GLU A 1 211 ? 13.089 15.196 -3.512 1.00 51.06 211 GLU A C 1
ATOM 1636 O O . GLU A 1 211 ? 13.750 14.315 -2.963 1.00 51.06 211 GLU A O 1
ATOM 1641 N N . ASN A 1 212 ? 12.108 15.824 -2.854 1.00 48.34 212 ASN A N 1
ATOM 1642 C CA . ASN A 1 212 ? 11.632 15.479 -1.511 1.00 48.34 212 ASN A CA 1
ATOM 1643 C C . ASN A 1 212 ? 10.602 14.342 -1.563 1.00 48.34 212 ASN A C 1
ATOM 1645 O O . ASN A 1 212 ? 9.493 14.458 -1.037 1.00 48.34 212 ASN A O 1
ATOM 1649 N N . ASN A 1 213 ? 10.993 13.253 -2.223 1.00 55.22 213 ASN A N 1
ATOM 1650 C CA . ASN A 1 213 ? 10.191 12.078 -2.549 1.00 55.22 213 ASN A CA 1
ATOM 1651 C C . ASN A 1 213 ? 9.906 11.255 -1.273 1.00 55.22 213 ASN A C 1
ATOM 1653 O O . ASN A 1 213 ? 10.436 10.167 -1.049 1.00 55.22 213 ASN A O 1
ATOM 1657 N N . LYS A 1 214 ? 9.125 11.840 -0.356 1.00 65.50 214 LYS A N 1
ATOM 1658 C CA . LYS A 1 214 ? 8.514 11.141 0.775 1.00 65.50 214 LYS A CA 1
ATOM 1659 C C . LYS A 1 214 ? 7.729 9.977 0.173 1.00 65.50 214 LYS A C 1
ATOM 1661 O O . LYS A 1 214 ? 6.988 10.198 -0.779 1.00 65.50 214 LYS A O 1
ATOM 1666 N N . ASN A 1 215 ? 7.917 8.764 0.695 1.00 85.31 215 ASN A N 1
ATOM 1667 C CA . ASN A 1 215 ? 7.247 7.559 0.207 1.00 85.31 215 ASN A CA 1
ATOM 1668 C C . ASN A 1 215 ? 5.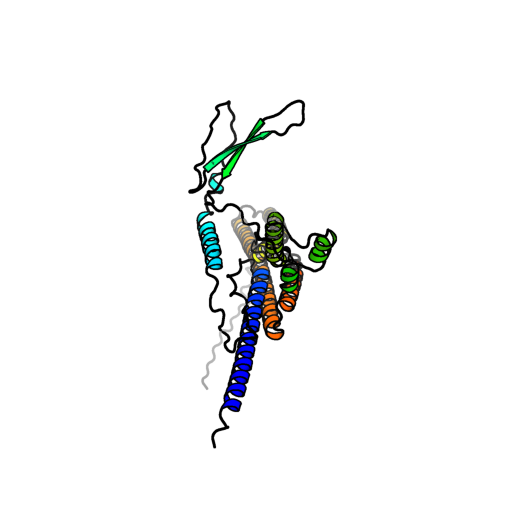719 7.764 0.228 1.00 85.31 215 ASN A C 1
ATOM 1670 O O . ASN A 1 215 ? 5.078 7.569 1.261 1.00 85.31 215 ASN A O 1
ATOM 1674 N N . TRP A 1 216 ? 5.140 8.217 -0.890 1.00 86.62 216 TRP A N 1
ATOM 1675 C CA . TRP A 1 216 ? 3.739 8.639 -0.957 1.00 86.62 216 TRP A CA 1
ATOM 1676 C C . TRP A 1 216 ? 2.794 7.466 -0.708 1.00 86.62 216 TRP A C 1
ATOM 1678 O O . TRP A 1 216 ? 1.673 7.671 -0.257 1.00 86.62 216 TRP A O 1
ATOM 1688 N N . VAL A 1 217 ? 3.255 6.237 -0.960 1.00 89.81 217 VAL A N 1
ATOM 1689 C CA . VAL A 1 217 ? 2.524 5.009 -0.643 1.00 89.81 217 VAL A CA 1
ATOM 1690 C C . VAL A 1 217 ? 2.362 4.858 0.863 1.00 89.81 217 VAL A C 1
ATOM 1692 O O . VAL A 1 217 ? 1.272 4.529 1.329 1.00 89.81 217 VAL A O 1
ATOM 1695 N N . ASP A 1 218 ? 3.422 5.114 1.631 1.00 90.38 218 ASP A N 1
ATOM 1696 C CA . ASP A 1 218 ? 3.352 5.076 3.093 1.00 90.38 218 ASP A CA 1
ATOM 1697 C C . ASP A 1 218 ? 2.550 6.257 3.648 1.00 90.38 218 ASP A C 1
ATOM 1699 O O . ASP A 1 218 ? 1.799 6.077 4.605 1.00 90.38 218 ASP A O 1
ATOM 1703 N N . ASP A 1 219 ? 2.652 7.437 3.032 1.00 90.31 219 ASP A N 1
ATOM 1704 C CA . ASP A 1 219 ? 1.851 8.608 3.406 1.00 90.31 219 ASP A CA 1
ATOM 1705 C C . ASP A 1 219 ? 0.352 8.355 3.177 1.00 90.31 219 ASP A C 1
ATOM 1707 O O . ASP A 1 219 ? -0.444 8.486 4.106 1.00 90.31 219 ASP A O 1
ATOM 1711 N N . LEU A 1 220 ? -0.022 7.868 1.988 1.00 89.19 220 LEU A N 1
ATOM 1712 C CA . LEU A 1 220 ? -1.395 7.501 1.644 1.00 89.19 220 LEU A CA 1
ATOM 1713 C C . LEU A 1 220 ? -1.930 6.397 2.564 1.00 89.19 220 LEU A C 1
ATOM 1715 O O . LEU A 1 220 ? -3.049 6.502 3.064 1.00 89.19 220 LEU A O 1
ATOM 1719 N N . ALA A 1 221 ? -1.133 5.356 2.826 1.00 91.31 221 ALA A N 1
ATOM 1720 C CA . ALA A 1 221 ? -1.482 4.298 3.772 1.00 91.31 221 ALA A CA 1
ATOM 1721 C C . ALA A 1 221 ? -1.707 4.846 5.192 1.00 91.31 221 ALA A C 1
ATOM 1723 O O . ALA A 1 221 ? -2.673 4.464 5.856 1.00 91.31 221 ALA A O 1
ATOM 1724 N N . GLY A 1 222 ? -0.850 5.763 5.646 1.00 89.81 222 GLY A N 1
ATOM 1725 C CA . GLY A 1 222 ? -0.987 6.425 6.941 1.00 89.81 222 GLY A CA 1
ATOM 1726 C C . GLY A 1 222 ? -2.241 7.296 7.026 1.00 89.81 222 GLY A C 1
ATOM 1727 O O . GLY A 1 222 ? -2.982 7.211 8.010 1.00 89.81 222 GLY A O 1
ATOM 1728 N N . THR A 1 223 ? -2.528 8.086 5.985 1.00 88.75 223 THR A N 1
ATOM 1729 C CA . THR A 1 223 ? -3.757 8.889 5.891 1.00 88.75 223 THR A CA 1
ATOM 1730 C C . THR A 1 223 ? -4.998 8.002 5.889 1.00 88.75 223 THR A C 1
ATOM 1732 O O . THR A 1 223 ? -5.940 8.285 6.626 1.00 88.75 223 THR A O 1
ATOM 1735 N N . TYR A 1 224 ? -4.987 6.902 5.130 1.00 91.06 224 TYR A N 1
ATOM 1736 C CA . TYR A 1 224 ? -6.087 5.937 5.082 1.00 91.06 224 TYR A CA 1
ATOM 1737 C C . TYR A 1 224 ? -6.383 5.354 6.471 1.00 91.06 224 TYR A C 1
ATOM 1739 O O . TYR A 1 224 ? -7.528 5.382 6.925 1.00 91.06 224 TYR A O 1
ATOM 1747 N N . LEU A 1 225 ? -5.354 4.860 7.169 1.00 91.56 225 LEU A N 1
ATOM 1748 C CA . LEU A 1 225 ? -5.503 4.263 8.500 1.00 91.56 225 LEU A CA 1
ATOM 1749 C C . LEU A 1 225 ? -6.001 5.276 9.534 1.00 91.56 225 LEU A C 1
ATOM 1751 O O . LEU A 1 225 ? -6.852 4.952 10.364 1.00 91.56 225 LEU A O 1
ATOM 1755 N N . THR A 1 226 ? -5.474 6.499 9.479 1.00 91.69 226 THR A N 1
ATOM 1756 C CA . THR A 1 226 ? -5.882 7.589 10.371 1.00 91.69 226 THR A CA 1
ATOM 1757 C C . THR A 1 226 ? -7.353 7.928 10.150 1.00 91.69 226 THR A C 1
ATOM 1759 O O . THR A 1 226 ? -8.130 7.851 11.094 1.00 91.69 226 THR A O 1
ATOM 1762 N N . ALA A 1 227 ? -7.770 8.160 8.900 1.00 88.69 227 ALA A N 1
ATOM 1763 C CA . ALA A 1 227 ? -9.164 8.453 8.568 1.00 88.69 227 ALA A CA 1
ATOM 1764 C C . ALA A 1 227 ? -10.121 7.319 8.981 1.00 88.69 227 ALA A C 1
ATOM 1766 O O . ALA A 1 227 ? -11.204 7.579 9.507 1.00 88.69 227 ALA A O 1
ATOM 1767 N N . TYR A 1 228 ? -9.710 6.058 8.797 1.00 92.00 228 TYR A N 1
ATOM 1768 C CA . TYR A 1 228 ? -10.482 4.896 9.241 1.00 92.00 228 TYR A CA 1
ATOM 1769 C C . TYR A 1 228 ? -10.689 4.908 10.764 1.00 92.00 228 TYR A C 1
ATOM 1771 O O . TYR A 1 228 ? -11.819 4.814 11.247 1.00 92.00 228 TYR A O 1
ATOM 1779 N N . ASN A 1 229 ? -9.610 5.066 11.533 1.00 92.56 229 ASN A N 1
ATOM 1780 C CA . ASN A 1 229 ? -9.684 5.093 12.993 1.00 92.56 229 ASN A CA 1
ATOM 1781 C C . ASN A 1 229 ? -10.469 6.305 13.512 1.00 92.56 229 ASN A C 1
ATOM 1783 O O . ASN A 1 229 ? -11.295 6.139 14.409 1.00 92.56 229 ASN A O 1
ATOM 1787 N N . ASP A 1 230 ? -10.265 7.486 12.930 1.00 91.44 230 ASP A N 1
ATOM 1788 C CA . ASP A 1 230 ? -10.960 8.720 13.311 1.00 91.44 230 ASP A CA 1
ATOM 1789 C C . ASP A 1 230 ? -12.472 8.622 13.081 1.00 91.44 230 ASP A C 1
ATOM 1791 O O . ASP A 1 230 ? -13.254 9.194 13.841 1.00 91.44 230 ASP A O 1
ATOM 1795 N N . TYR A 1 231 ? -12.905 7.858 12.076 1.00 93.31 231 TYR A N 1
ATOM 1796 C CA . TYR A 1 231 ? -14.322 7.618 11.823 1.00 93.31 231 TYR A CA 1
ATOM 1797 C C . TYR A 1 231 ? -14.943 6.626 12.822 1.00 93.31 231 TYR A C 1
ATOM 1799 O O . TYR A 1 231 ? -16.017 6.889 13.373 1.00 93.31 231 TYR A O 1
ATOM 1807 N N . TYR A 1 232 ? -14.295 5.481 13.069 1.00 93.12 232 TYR A N 1
ATOM 1808 C CA . TYR A 1 232 ? -14.893 4.382 13.841 1.00 93.12 232 TYR A CA 1
ATOM 1809 C C . TYR A 1 232 ? -14.646 4.447 15.350 1.00 93.12 232 TYR A C 1
ATOM 1811 O O . TYR A 1 232 ? -15.521 4.053 16.124 1.00 93.12 232 TYR A O 1
ATOM 1819 N N . MET A 1 233 ? -13.487 4.937 15.797 1.00 94.94 233 MET A N 1
ATOM 1820 C CA . MET A 1 233 ? -13.148 4.948 17.225 1.00 94.94 233 MET A CA 1
ATOM 1821 C C . MET A 1 233 ? -14.108 5.800 18.061 1.00 94.94 233 MET A C 1
ATOM 1823 O O . MET A 1 233 ? -14.540 5.315 19.108 1.00 94.94 233 MET A O 1
ATOM 1827 N N . PRO A 1 234 ? -14.527 7.008 17.635 1.00 96.75 234 PRO A N 1
ATOM 1828 C CA . PRO A 1 234 ? -15.513 7.779 18.389 1.00 96.75 234 PRO A CA 1
ATOM 1829 C C . PRO A 1 234 ? -16.860 7.057 18.515 1.00 96.75 234 PRO A C 1
ATOM 1831 O O . PRO A 1 234 ? -17.467 7.076 19.582 1.00 96.75 234 PRO A O 1
ATOM 1834 N N . GLN A 1 235 ? -17.314 6.374 17.458 1.00 94.38 235 GLN A N 1
ATOM 1835 C CA . GLN A 1 235 ? -18.565 5.607 17.479 1.00 94.38 235 GLN A CA 1
ATOM 1836 C C . GLN A 1 235 ? -18.480 4.437 18.461 1.00 94.38 235 GLN A C 1
ATOM 1838 O O . GLN A 1 235 ? -19.371 4.268 19.293 1.00 94.38 235 GLN A O 1
ATOM 1843 N N . LEU A 1 236 ? -17.374 3.690 18.422 1.00 94.88 236 LEU A N 1
ATOM 1844 C CA . LEU A 1 236 ? -17.096 2.607 19.361 1.00 94.88 236 LEU A CA 1
ATOM 1845 C C . LEU A 1 236 ? -17.116 3.102 20.816 1.00 94.88 236 LEU A C 1
ATOM 1847 O O . LEU A 1 236 ? -17.779 2.503 21.663 1.00 94.88 236 LEU A O 1
ATOM 1851 N N . GLN A 1 237 ? -16.435 4.217 21.104 1.00 97.06 237 GLN A N 1
ATOM 1852 C CA . GLN A 1 237 ? -16.395 4.787 22.455 1.00 97.06 237 GLN A CA 1
ATOM 1853 C C . GLN A 1 237 ? -17.761 5.310 22.914 1.00 97.06 237 GLN A C 1
ATOM 1855 O O . GLN A 1 237 ? -18.113 5.153 24.085 1.00 97.06 237 GLN A O 1
ATOM 1860 N N . ASN A 1 238 ? -18.554 5.884 22.007 1.00 96.19 238 ASN A N 1
ATOM 1861 C CA . ASN A 1 238 ? -19.915 6.321 22.311 1.00 96.19 238 ASN A CA 1
ATOM 1862 C C . ASN A 1 238 ? -20.811 5.131 22.681 1.00 96.19 238 ASN A C 1
ATOM 1864 O O . ASN A 1 238 ? -21.447 5.169 23.735 1.00 96.19 238 ASN A O 1
ATOM 1868 N N . GLN A 1 239 ? -20.797 4.056 21.883 1.00 95.38 239 GLN A N 1
ATOM 1869 C CA . GLN A 1 239 ? -21.577 2.851 22.183 1.00 95.38 239 GLN A CA 1
ATOM 1870 C C . GLN A 1 239 ? -21.121 2.184 23.492 1.00 95.38 239 GLN A C 1
ATOM 1872 O O . GLN A 1 239 ? -21.954 1.766 24.294 1.00 95.38 239 GLN A O 1
ATOM 1877 N N . TYR A 1 240 ? -19.811 2.138 23.763 1.00 96.44 240 TYR A N 1
ATOM 1878 C CA . TYR A 1 240 ? -19.285 1.641 25.038 1.00 96.44 240 TYR A CA 1
ATOM 1879 C C . TYR A 1 240 ? -19.760 2.490 26.228 1.00 96.44 240 TYR A C 1
ATOM 1881 O O . TYR A 1 240 ? -20.184 1.952 27.253 1.00 96.44 240 TYR A O 1
ATOM 1889 N N . SER A 1 241 ? -19.718 3.821 26.100 1.00 97.12 241 SER A N 1
ATOM 1890 C CA . SER A 1 241 ? -20.191 4.745 27.137 1.00 97.12 241 SER A CA 1
ATOM 1891 C C . SER A 1 241 ? -21.678 4.548 27.433 1.00 97.12 241 SER A C 1
ATOM 1893 O O . SER A 1 241 ? -22.080 4.521 28.598 1.00 97.12 241 SER A O 1
ATOM 1895 N N . GLU A 1 242 ? -22.493 4.379 26.393 1.00 96.31 242 GLU A N 1
ATOM 1896 C CA . GLU A 1 242 ? -23.923 4.109 26.520 1.00 96.31 242 GLU A CA 1
ATOM 1897 C C . GLU A 1 242 ? -24.195 2.745 27.164 1.00 96.31 242 GLU A C 1
ATOM 1899 O O . GLU A 1 242 ? -24.949 2.665 28.136 1.00 96.31 242 GLU A O 1
ATOM 1904 N N . ALA A 1 243 ? -23.502 1.693 26.721 1.00 94.69 243 ALA A N 1
ATOM 1905 C CA . ALA A 1 243 ? -23.596 0.364 27.318 1.00 94.69 243 ALA A CA 1
ATOM 1906 C C . ALA A 1 243 ? -23.223 0.375 28.809 1.00 94.69 243 ALA A C 1
ATOM 1908 O O . ALA A 1 243 ? -23.912 -0.239 29.624 1.00 94.69 243 ALA A O 1
ATOM 1909 N N . ASN A 1 244 ? -22.182 1.120 29.190 1.00 96.44 244 ASN A N 1
ATOM 1910 C CA . ASN A 1 244 ? -21.761 1.246 30.584 1.00 96.44 244 ASN A CA 1
ATOM 1911 C C . ASN A 1 244 ? -22.795 1.994 31.445 1.00 96.44 244 ASN A C 1
ATOM 1913 O O . ASN A 1 244 ? -23.060 1.603 32.585 1.00 96.44 244 ASN A O 1
ATOM 1917 N N . LYS A 1 245 ? -23.424 3.048 30.903 1.00 96.88 245 LYS A N 1
ATOM 1918 C CA . LYS A 1 245 ? -24.532 3.752 31.577 1.00 96.88 245 LYS A CA 1
ATOM 1919 C C . LYS A 1 245 ? -25.726 2.824 31.788 1.00 96.88 245 LYS A C 1
ATOM 1921 O O . LYS A 1 245 ? -26.239 2.753 32.902 1.00 96.88 245 LYS A O 1
ATOM 1926 N N . ASN A 1 246 ? -26.121 2.084 30.753 1.00 94.50 246 ASN A N 1
ATOM 1927 C CA . ASN A 1 246 ? -27.239 1.143 30.819 1.00 94.50 246 ASN A CA 1
ATOM 1928 C C . ASN A 1 246 ? -26.970 0.026 31.837 1.00 94.50 246 ASN A C 1
ATOM 1930 O O . ASN A 1 246 ? -27.791 -0.193 32.726 1.00 94.50 246 ASN A O 1
ATOM 1934 N N . LEU A 1 247 ? -25.776 -0.579 31.800 1.00 93.75 247 LEU A N 1
ATOM 1935 C CA . LEU A 1 247 ? -25.344 -1.571 32.788 1.00 93.75 247 LEU A CA 1
ATOM 1936 C C . LEU A 1 247 ? -25.405 -1.008 34.215 1.00 93.75 247 LEU A C 1
ATOM 1938 O O . LEU A 1 247 ? -25.930 -1.657 35.118 1.00 93.75 247 LEU A O 1
ATOM 1942 N N . THR A 1 248 ? -24.919 0.217 34.423 1.00 95.81 248 THR A N 1
ATOM 1943 C CA . THR A 1 248 ? -24.962 0.878 35.736 1.00 95.81 248 THR A CA 1
ATOM 1944 C C . THR A 1 248 ? -26.398 1.070 36.221 1.00 95.81 248 THR A C 1
ATOM 1946 O O . THR A 1 248 ? -26.694 0.780 37.381 1.00 95.81 248 THR A O 1
ATOM 1949 N N . TYR A 1 249 ? -27.304 1.532 35.354 1.00 96.31 249 TYR A N 1
ATOM 1950 C CA . TYR A 1 249 ? -28.713 1.705 35.707 1.00 96.31 249 TYR A CA 1
ATOM 1951 C C . TYR A 1 249 ? -29.405 0.380 36.029 1.00 96.31 249 TYR A C 1
ATOM 1953 O O . TYR A 1 249 ? -30.181 0.321 36.986 1.00 96.31 249 TYR A O 1
ATOM 1961 N N . ASP A 1 250 ? -29.099 -0.687 35.297 1.00 93.94 250 ASP A N 1
ATOM 1962 C CA . ASP A 1 250 ? -29.664 -2.012 35.549 1.00 93.94 250 ASP A CA 1
ATOM 1963 C C . ASP A 1 250 ? -29.129 -2.625 36.852 1.00 93.94 250 ASP A C 1
ATOM 1965 O O . ASP A 1 250 ? -29.902 -3.136 37.670 1.00 93.94 250 ASP A O 1
ATOM 1969 N N . LEU A 1 251 ? -27.829 -2.497 37.127 1.00 92.56 251 LEU A N 1
ATOM 1970 C CA . LEU A 1 251 ? -27.233 -2.913 38.402 1.00 92.56 251 LEU A CA 1
ATOM 1971 C C . LEU A 1 251 ? -27.776 -2.096 39.584 1.00 92.56 251 LEU A C 1
ATOM 1973 O O . LEU A 1 251 ? -27.971 -2.631 40.677 1.00 92.56 251 LEU A O 1
ATOM 1977 N N . ALA A 1 252 ? -28.052 -0.806 39.380 1.00 95.50 252 ALA A N 1
ATOM 1978 C CA . ALA A 1 252 ? -28.647 0.053 40.399 1.00 95.50 252 ALA A CA 1
ATOM 1979 C C . ALA A 1 252 ? -30.089 -0.350 40.703 1.00 95.50 252 ALA A C 1
ATOM 1981 O O . ALA A 1 252 ? -30.452 -0.521 41.867 1.00 95.50 252 ALA A O 1
ATOM 1982 N N . ARG A 1 253 ? -30.892 -0.562 39.653 1.00 94.69 253 ARG A N 1
ATOM 1983 C CA . ARG A 1 253 ? -32.293 -0.989 39.763 1.00 94.69 253 ARG A CA 1
ATOM 1984 C C . ARG A 1 253 ? -32.427 -2.327 40.487 1.00 94.69 253 ARG A C 1
ATOM 1986 O O . ARG A 1 253 ? -33.415 -2.552 41.176 1.00 94.69 253 ARG A O 1
ATOM 1993 N N . THR A 1 254 ? -31.434 -3.199 40.347 1.00 95.88 254 THR A N 1
ATOM 1994 C CA . THR A 1 254 ? -31.421 -4.532 40.961 1.00 95.88 254 THR A CA 1
ATOM 1995 C C . THR A 1 254 ? -30.745 -4.566 42.334 1.00 95.88 254 THR A C 1
ATOM 1997 O O . THR A 1 254 ? -30.735 -5.609 42.982 1.00 95.88 254 THR A O 1
ATOM 2000 N N . GLY A 1 255 ? -30.195 -3.441 42.809 1.00 95.94 255 GLY A N 1
ATOM 2001 C CA . GLY A 1 255 ? -29.468 -3.371 44.081 1.00 95.94 255 GLY A CA 1
ATOM 2002 C C . GLY A 1 255 ? -28.115 -4.096 44.066 1.00 95.94 255 GLY A C 1
ATOM 2003 O O . GLY A 1 255 ? -27.530 -4.324 45.123 1.00 95.94 255 GLY A O 1
ATOM 2004 N N . LEU A 1 256 ? -27.600 -4.449 42.884 1.00 96.44 256 LEU A N 1
ATOM 2005 C CA . LEU A 1 256 ? -26.365 -5.217 42.700 1.00 96.44 256 LEU A CA 1
ATOM 2006 C C . LEU A 1 256 ? -25.121 -4.349 42.475 1.00 96.44 256 LEU A C 1
ATOM 2008 O O . LEU A 1 256 ? -24.030 -4.898 42.362 1.00 96.44 256 LEU A O 1
ATOM 2012 N N . LEU A 1 257 ? -25.249 -3.019 42.469 1.00 95.75 257 LEU A N 1
ATOM 2013 C CA . LEU A 1 257 ? -24.166 -2.045 42.232 1.00 95.75 257 LEU A CA 1
ATOM 2014 C C . LEU A 1 257 ? -22.845 -2.323 42.979 1.00 95.75 257 LEU A C 1
ATOM 2016 O O . LEU A 1 257 ? -21.779 -2.001 42.471 1.00 95.75 257 LEU A O 1
ATOM 2020 N N . ARG A 1 258 ? -22.907 -2.883 44.195 1.00 95.75 258 ARG A N 1
ATOM 2021 C CA . ARG A 1 258 ? -21.735 -3.173 45.050 1.00 95.75 258 ARG A CA 1
ATOM 2022 C C . ARG A 1 258 ? -21.407 -4.666 45.163 1.00 95.75 258 ARG A C 1
ATOM 2024 O O . ARG A 1 258 ? -20.696 -5.071 46.077 1.00 95.75 258 ARG A O 1
ATOM 2031 N N . SER A 1 259 ? -21.975 -5.491 44.293 1.00 96.31 259 SER A N 1
ATOM 2032 C CA . SER A 1 259 ? -21.769 -6.941 44.303 1.00 96.31 259 SER A CA 1
ATOM 2033 C C . SER A 1 259 ? -20.555 -7.348 43.464 1.00 96.31 259 SER A C 1
ATOM 2035 O O . SER A 1 259 ? -20.126 -6.612 42.577 1.00 96.31 259 SER A O 1
ATOM 2037 N N . SER A 1 260 ? -20.037 -8.559 43.689 1.00 95.69 260 SER A N 1
ATOM 2038 C CA . SER A 1 260 ? -19.051 -9.166 42.785 1.00 95.69 260 SER A CA 1
ATOM 2039 C C . SER A 1 260 ? -19.600 -9.318 41.363 1.00 95.69 260 SER A C 1
ATOM 2041 O O . SER A 1 260 ? -18.872 -9.094 40.407 1.00 95.69 260 SER A O 1
ATOM 2043 N N . ALA A 1 261 ? -20.905 -9.573 41.212 1.00 92.19 261 ALA A N 1
ATOM 2044 C CA . ALA A 1 261 ? -21.552 -9.663 39.904 1.00 92.19 261 ALA A CA 1
ATOM 2045 C C . ALA A 1 261 ? -21.495 -8.340 39.112 1.00 92.19 261 ALA A C 1
ATOM 2047 O O . ALA A 1 261 ? -21.381 -8.362 37.887 1.00 92.19 261 ALA A O 1
ATOM 2048 N N . ALA A 1 262 ? -21.536 -7.184 39.787 1.00 93.38 262 ALA A N 1
ATOM 2049 C CA . ALA A 1 262 ? -21.307 -5.889 39.139 1.00 93.38 262 ALA A CA 1
ATOM 2050 C C . ALA A 1 262 ? -19.862 -5.752 38.639 1.00 93.38 262 ALA A C 1
ATOM 2052 O O . ALA A 1 262 ? -19.642 -5.292 37.522 1.00 93.38 262 ALA A O 1
ATOM 2053 N N . ALA A 1 263 ? -18.884 -6.190 39.438 1.00 94.19 263 ALA A N 1
ATOM 2054 C CA . ALA A 1 263 ? -17.480 -6.166 39.036 1.00 94.19 263 ALA A CA 1
ATOM 2055 C C . ALA A 1 263 ? -17.215 -7.087 37.832 1.00 94.19 263 ALA A C 1
ATOM 2057 O O . ALA A 1 263 ? -16.551 -6.669 36.884 1.00 94.19 263 ALA A O 1
ATOM 2058 N N . ASP A 1 264 ? -17.786 -8.295 37.836 1.00 94.69 264 ASP A N 1
ATOM 2059 C CA . ASP A 1 264 ? -17.644 -9.264 36.743 1.00 94.69 264 ASP A CA 1
ATOM 2060 C C . ASP A 1 264 ? -18.258 -8.726 35.442 1.00 94.69 264 ASP A C 1
ATOM 2062 O O . ASP A 1 264 ? -17.600 -8.694 34.404 1.00 94.69 264 ASP A O 1
ATOM 2066 N N . THR A 1 265 ? -19.491 -8.209 35.502 1.00 92.94 265 THR A N 1
ATOM 2067 C CA . THR A 1 265 ? -20.177 -7.656 34.318 1.00 92.94 265 THR A CA 1
ATOM 2068 C C . THR A 1 265 ? -19.490 -6.407 33.766 1.00 92.94 265 THR A C 1
ATOM 2070 O O . THR A 1 265 ? -19.402 -6.236 32.548 1.00 92.94 265 THR A O 1
ATOM 2073 N N . GLN A 1 266 ? -18.947 -5.548 34.632 1.00 95.75 266 GLN A N 1
ATOM 2074 C CA . GLN A 1 266 ? -18.145 -4.404 34.203 1.00 95.75 266 GLN A CA 1
ATOM 2075 C C . GLN A 1 266 ? -16.815 -4.845 33.571 1.00 95.75 266 GLN A C 1
ATOM 2077 O O . GLN A 1 266 ? -16.388 -4.257 32.574 1.00 95.75 266 GLN A O 1
ATOM 2082 N N . SER A 1 267 ? -16.170 -5.884 34.114 1.00 95.88 267 SER A N 1
ATOM 2083 C CA . SER A 1 267 ? -14.953 -6.469 33.538 1.00 95.88 267 SER A CA 1
ATOM 2084 C C . SER A 1 267 ? -15.215 -7.053 32.149 1.00 95.88 267 SER A C 1
ATOM 2086 O O . SER A 1 267 ? -14.463 -6.774 31.212 1.00 95.88 267 SER A O 1
ATOM 2088 N N . ASP A 1 268 ? -16.322 -7.779 31.983 1.00 94.50 268 ASP A N 1
ATOM 2089 C CA . ASP A 1 268 ? -16.742 -8.322 30.692 1.00 94.50 268 ASP A CA 1
ATOM 2090 C C . ASP A 1 268 ? -16.998 -7.214 29.663 1.00 94.50 268 ASP A C 1
ATOM 2092 O O . ASP A 1 268 ? -16.537 -7.316 28.524 1.00 94.50 268 ASP A O 1
ATOM 2096 N N . LEU A 1 269 ? -17.678 -6.131 30.056 1.00 94.06 269 LEU A N 1
ATOM 2097 C CA . LEU A 1 269 ? -17.921 -4.986 29.176 1.00 94.06 269 LEU A CA 1
ATOM 2098 C C . LEU A 1 269 ? -16.608 -4.299 28.760 1.00 94.06 269 LEU A C 1
ATOM 2100 O O . LEU A 1 269 ? -16.421 -3.962 27.588 1.00 94.06 269 LEU A O 1
ATOM 2104 N N . ALA A 1 270 ? -15.669 -4.129 29.695 1.00 95.62 270 ALA A N 1
ATOM 2105 C CA . ALA A 1 270 ? -14.346 -3.582 29.401 1.00 95.62 270 ALA A CA 1
ATOM 2106 C C . ALA A 1 270 ? -13.550 -4.486 28.440 1.00 95.62 270 ALA A C 1
ATOM 2108 O O . ALA A 1 270 ? -12.915 -3.978 27.511 1.00 95.62 270 ALA A O 1
ATOM 2109 N N . ARG A 1 271 ? -13.624 -5.815 28.612 1.00 96.12 271 ARG A N 1
ATOM 2110 C CA . ARG A 1 271 ? -13.014 -6.782 27.686 1.00 96.12 271 ARG A CA 1
ATOM 2111 C C . ARG A 1 271 ? -13.610 -6.656 26.284 1.00 96.12 271 ARG A C 1
ATOM 2113 O O . ARG A 1 271 ? -12.849 -6.532 25.329 1.00 96.12 271 ARG A O 1
ATOM 2120 N N . GLN A 1 272 ? -14.938 -6.602 26.163 1.00 94.56 272 GLN A N 1
ATOM 2121 C CA . GLN A 1 272 ? -15.608 -6.415 24.868 1.00 94.56 272 GLN A CA 1
ATOM 2122 C C . GLN A 1 272 ? -15.155 -5.125 24.171 1.00 94.56 272 GLN A C 1
ATOM 2124 O O . GLN A 1 272 ? -14.926 -5.118 22.966 1.00 94.56 272 GLN A O 1
ATOM 2129 N N . ASN A 1 273 ? -14.968 -4.030 24.914 1.00 96.00 273 ASN A N 1
ATOM 2130 C CA . ASN A 1 273 ? -14.455 -2.783 24.341 1.00 96.00 273 ASN A CA 1
ATOM 2131 C C . ASN A 1 273 ? -13.027 -2.929 23.803 1.00 96.00 273 ASN A C 1
ATOM 2133 O O . ASN A 1 273 ? -12.722 -2.442 22.713 1.00 96.00 273 ASN A O 1
ATOM 2137 N N . ALA A 1 274 ? -12.155 -3.612 24.546 1.00 96.38 274 ALA A N 1
ATOM 2138 C CA . ALA A 1 274 ? -10.788 -3.875 24.108 1.00 96.38 274 ALA A CA 1
ATOM 2139 C C . ALA A 1 274 ? -10.756 -4.755 22.845 1.00 96.38 274 ALA A C 1
ATOM 2141 O O . ALA A 1 274 ? -10.046 -4.427 21.893 1.00 96.38 274 ALA A O 1
ATOM 2142 N N . GLU A 1 275 ? -11.566 -5.816 22.804 1.00 95.69 275 GLU A N 1
ATOM 2143 C CA . GLU A 1 275 ? -11.715 -6.704 21.642 1.00 95.69 275 GLU A CA 1
ATOM 2144 C C . GLU A 1 275 ? -12.234 -5.943 20.416 1.00 95.69 275 GLU A C 1
ATOM 2146 O O . GLU A 1 275 ? -11.633 -6.009 19.343 1.00 95.69 275 GLU A O 1
ATOM 2151 N N . ASN A 1 276 ? -13.289 -5.142 20.581 1.00 94.38 276 ASN A N 1
ATOM 2152 C CA . ASN A 1 276 ? -13.853 -4.340 19.497 1.00 94.38 276 ASN A CA 1
ATOM 2153 C C . ASN A 1 276 ? -12.881 -3.249 19.018 1.00 94.38 276 ASN A C 1
ATOM 2155 O O . ASN A 1 276 ? -12.768 -3.005 17.818 1.00 94.38 276 ASN A O 1
ATOM 2159 N N . THR A 1 277 ? -12.113 -2.638 19.926 1.00 96.44 277 THR A N 1
ATOM 2160 C CA . THR A 1 277 ? -11.051 -1.683 19.567 1.00 96.44 277 THR A CA 1
ATOM 2161 C C . THR A 1 277 ? -9.979 -2.360 18.715 1.00 96.44 277 THR A C 1
ATOM 2163 O O . THR A 1 277 ? -9.562 -1.817 17.690 1.00 96.44 277 THR A O 1
ATOM 2166 N N . ALA A 1 278 ? -9.530 -3.550 19.120 1.00 95.69 278 ALA A N 1
ATOM 2167 C CA . ALA A 1 278 ? -8.548 -4.321 18.365 1.00 95.69 278 ALA A CA 1
ATOM 2168 C C . ALA A 1 278 ? -9.094 -4.739 16.990 1.00 95.69 278 ALA A C 1
ATOM 2170 O O . ALA A 1 278 ? -8.376 -4.636 15.996 1.00 95.69 278 ALA A O 1
ATOM 2171 N N . MET A 1 279 ? -10.367 -5.137 16.916 1.00 94.06 279 MET A N 1
ATOM 2172 C CA . MET A 1 279 ? -11.039 -5.487 15.664 1.00 94.06 279 MET A CA 1
ATOM 2173 C C . MET A 1 279 ? -11.077 -4.307 14.684 1.00 94.06 279 MET A C 1
ATOM 2175 O O . MET A 1 279 ? -10.688 -4.478 13.530 1.00 94.06 279 MET A O 1
ATOM 2179 N N . VAL A 1 280 ? -11.483 -3.110 15.129 1.00 92.69 280 VAL A N 1
ATOM 2180 C CA . VAL A 1 280 ? -11.521 -1.914 14.263 1.00 92.69 280 VAL A CA 1
ATOM 2181 C C . VAL A 1 280 ? -10.121 -1.578 13.741 1.00 92.69 280 VAL A C 1
ATOM 2183 O O . VAL A 1 280 ? -9.955 -1.357 12.543 1.00 92.69 280 VAL A O 1
ATOM 2186 N N . LYS A 1 281 ? -9.093 -1.611 14.600 1.00 95.38 281 LYS A N 1
ATOM 2187 C CA . LYS A 1 281 ? -7.703 -1.385 14.161 1.00 95.38 281 LYS A CA 1
ATOM 2188 C C . LYS A 1 281 ? -7.253 -2.426 13.137 1.00 95.38 281 LYS A C 1
ATOM 2190 O O . LYS A 1 281 ? -6.730 -2.061 12.091 1.00 95.38 281 LYS A O 1
ATOM 2195 N N . SER A 1 282 ? -7.530 -3.704 13.403 1.00 95.44 282 SER A N 1
ATOM 2196 C CA . SER A 1 282 ? -7.187 -4.802 12.497 1.00 95.44 282 SER A CA 1
ATOM 2197 C C . SER A 1 282 ? -7.847 -4.649 11.124 1.00 95.44 282 SER A C 1
ATOM 2199 O O . SER A 1 282 ? -7.202 -4.900 10.109 1.00 95.44 282 SER A O 1
ATOM 2201 N N . GLN A 1 283 ? -9.102 -4.197 11.062 1.00 92.31 283 GLN A N 1
ATOM 2202 C CA . GLN A 1 283 ? -9.775 -3.907 9.791 1.00 92.31 283 GLN A CA 1
ATOM 2203 C C . GLN A 1 283 ? -9.126 -2.734 9.043 1.00 92.31 283 GLN A C 1
ATOM 2205 O O . GLN A 1 283 ? -8.955 -2.807 7.826 1.00 92.31 283 GLN A O 1
ATOM 2210 N N . GLY A 1 284 ? -8.719 -1.682 9.760 1.00 90.62 284 GLY A N 1
ATOM 2211 C CA . GLY A 1 284 ? -7.941 -0.582 9.187 1.00 90.62 284 GLY A CA 1
ATOM 2212 C C . GLY A 1 284 ? -6.631 -1.073 8.562 1.00 90.62 284 GLY A C 1
ATOM 2213 O O . GLY A 1 284 ? -6.346 -0.764 7.402 1.00 90.62 284 GLY A O 1
ATOM 2214 N N . ASP A 1 285 ? -5.886 -1.912 9.285 1.00 95.88 285 ASP A N 1
ATOM 2215 C CA . ASP A 1 285 ? -4.635 -2.515 8.805 1.00 95.88 285 ASP A CA 1
ATOM 2216 C C . ASP A 1 285 ? -4.856 -3.420 7.580 1.00 95.88 285 ASP A C 1
ATOM 2218 O O . ASP A 1 285 ? -4.082 -3.375 6.620 1.00 95.88 285 ASP A O 1
ATOM 2222 N N . GLN A 1 286 ? -5.939 -4.207 7.561 1.00 95.19 286 GLN A N 1
ATOM 2223 C CA . GLN A 1 286 ? -6.332 -5.008 6.392 1.00 95.19 286 GLN A CA 1
ATOM 2224 C C . GLN A 1 286 ? -6.632 -4.122 5.174 1.00 95.19 286 GLN A C 1
ATOM 2226 O O . GLN A 1 286 ? -6.210 -4.445 4.061 1.00 95.19 286 GLN A O 1
ATOM 2231 N N . GLY A 1 287 ? -7.305 -2.985 5.377 1.00 91.12 287 GLY A N 1
ATOM 2232 C CA . GLY A 1 287 ? -7.550 -1.992 4.329 1.00 91.12 287 GLY A CA 1
ATOM 2233 C C . GLY A 1 287 ? -6.254 -1.409 3.760 1.00 91.12 287 GLY A C 1
ATOM 2234 O O . GLY A 1 287 ? -6.083 -1.355 2.541 1.00 91.12 287 GLY A O 1
ATOM 2235 N N . VAL A 1 288 ? -5.296 -1.063 4.626 1.00 94.62 288 VAL A N 1
ATOM 2236 C CA . VAL A 1 288 ? -3.958 -0.607 4.210 1.00 94.62 288 VAL A CA 1
ATOM 2237 C C . VAL A 1 288 ? -3.215 -1.684 3.419 1.00 94.62 288 VAL A C 1
ATOM 2239 O O . VAL A 1 288 ? -2.626 -1.391 2.375 1.00 94.62 288 VAL A O 1
ATOM 2242 N N . ALA A 1 289 ? -3.242 -2.936 3.878 1.00 95.50 289 ALA A N 1
ATOM 2243 C CA . ALA A 1 289 ? -2.604 -4.044 3.171 1.00 95.50 289 ALA A CA 1
ATOM 2244 C C . ALA A 1 289 ? -3.217 -4.254 1.774 1.00 95.50 289 ALA A C 1
ATOM 2246 O O . ALA A 1 289 ? -2.483 -4.434 0.797 1.00 95.50 289 ALA A O 1
ATOM 2247 N N . ALA A 1 290 ? -4.545 -4.161 1.658 1.00 94.00 290 ALA A N 1
ATOM 2248 C CA . ALA A 1 290 ? -5.245 -4.227 0.379 1.00 94.00 290 ALA A CA 1
ATOM 2249 C C . ALA A 1 290 ? -4.848 -3.069 -0.551 1.00 94.00 290 ALA A C 1
ATOM 2251 O O . ALA A 1 290 ? -4.559 -3.298 -1.727 1.00 94.00 290 ALA A O 1
ATOM 2252 N N . LEU A 1 291 ? -4.751 -1.843 -0.029 1.00 91.56 291 LEU A N 1
ATOM 2253 C CA . LEU A 1 291 ? -4.302 -0.675 -0.787 1.00 91.56 291 LEU A CA 1
ATOM 2254 C C . LEU A 1 291 ? -2.871 -0.858 -1.319 1.00 91.56 291 LEU A C 1
ATOM 2256 O O . LEU A 1 291 ? -2.627 -0.690 -2.515 1.00 91.56 291 LEU A O 1
ATOM 2260 N N . LYS A 1 292 ? -1.934 -1.293 -0.467 1.00 94.81 292 LYS A N 1
ATOM 2261 C CA . LYS A 1 292 ? -0.551 -1.596 -0.881 1.00 94.81 292 LYS A CA 1
ATOM 2262 C C . LYS A 1 292 ? -0.500 -2.701 -1.940 1.00 94.81 292 LYS A C 1
ATOM 2264 O O . LYS A 1 292 ? 0.269 -2.610 -2.896 1.00 94.81 292 LYS A O 1
ATOM 2269 N N . SER A 1 293 ? -1.350 -3.722 -1.819 1.00 96.25 293 SER A N 1
ATOM 2270 C CA . SER A 1 293 ? -1.476 -4.783 -2.825 1.00 96.25 293 SER A CA 1
ATOM 2271 C C . SER A 1 293 ? -1.963 -4.252 -4.182 1.00 96.25 293 SER A C 1
ATOM 2273 O O . SER A 1 293 ? -1.390 -4.602 -5.220 1.00 96.25 293 SER A O 1
ATOM 2275 N N . LYS A 1 294 ? -2.953 -3.348 -4.196 1.00 94.81 294 LYS A N 1
ATOM 2276 C CA . LYS A 1 294 ? -3.419 -2.680 -5.424 1.00 94.81 294 LYS A CA 1
ATOM 2277 C C . LYS A 1 294 ? -2.317 -1.848 -6.080 1.00 94.81 294 LYS A C 1
ATOM 2279 O O . LYS A 1 294 ? -2.132 -1.944 -7.290 1.00 94.81 294 LYS A O 1
ATOM 2284 N N . ILE A 1 295 ? -1.560 -1.088 -5.288 1.00 94.19 295 ILE A N 1
ATOM 2285 C CA . ILE A 1 295 ? -0.420 -0.284 -5.761 1.00 94.19 295 ILE A CA 1
ATOM 2286 C C . ILE A 1 295 ? 0.632 -1.179 -6.421 1.00 94.19 295 ILE A C 1
ATOM 2288 O O . ILE A 1 295 ? 1.025 -0.938 -7.563 1.00 94.19 295 ILE A O 1
ATOM 2292 N N . ASN A 1 296 ? 1.019 -2.269 -5.755 1.00 95.94 296 ASN A N 1
ATOM 2293 C CA . ASN A 1 296 ? 1.962 -3.238 -6.312 1.00 95.94 296 ASN A CA 1
ATOM 2294 C C . ASN A 1 296 ? 1.435 -3.887 -7.599 1.00 95.94 296 ASN A C 1
ATOM 2296 O O . ASN A 1 296 ? 2.190 -4.072 -8.550 1.00 95.94 296 ASN A O 1
ATOM 2300 N N . SER A 1 297 ? 0.139 -4.193 -7.662 1.00 97.38 297 SER A N 1
ATOM 2301 C CA . SER A 1 297 ? -0.483 -4.755 -8.865 1.00 97.38 297 SER A CA 1
ATOM 2302 C C . SER A 1 297 ? -0.468 -3.758 -10.029 1.00 97.38 297 SER A C 1
ATOM 2304 O O . SER A 1 297 ? -0.098 -4.119 -11.145 1.00 97.38 297 SER A O 1
ATOM 2306 N N . ALA A 1 298 ? -0.797 -2.487 -9.777 1.00 96.50 298 ALA A N 1
ATOM 2307 C CA . ALA A 1 298 ? -0.726 -1.420 -10.776 1.00 96.50 298 ALA A CA 1
ATOM 2308 C C . ALA A 1 298 ? 0.701 -1.224 -11.311 1.00 96.50 298 ALA A C 1
ATOM 2310 O O . ALA A 1 298 ? 0.899 -1.105 -12.522 1.00 96.50 298 ALA A O 1
ATOM 2311 N N . LYS A 1 299 ? 1.695 -1.274 -10.420 1.00 96.44 299 LYS A N 1
ATOM 2312 C CA . LYS A 1 299 ? 3.116 -1.239 -10.775 1.00 96.44 299 LYS A CA 1
ATOM 2313 C C . LYS A 1 299 ? 3.505 -2.388 -11.702 1.00 96.44 299 LYS A C 1
ATOM 2315 O O . LYS A 1 299 ? 4.076 -2.147 -12.763 1.00 96.44 299 LYS A O 1
ATOM 2320 N N . GLN A 1 300 ? 3.155 -3.624 -11.345 1.00 97.81 300 GLN A N 1
ATOM 2321 C CA . GLN A 1 300 ? 3.456 -4.792 -12.179 1.00 97.81 300 GLN A CA 1
ATOM 2322 C C . GLN A 1 300 ? 2.754 -4.727 -13.539 1.00 97.81 300 GLN A C 1
ATOM 2324 O O . GLN A 1 300 ? 3.357 -5.054 -14.557 1.00 97.81 300 GLN A O 1
ATOM 2329 N N . ASN A 1 301 ? 1.517 -4.230 -13.590 1.00 97.50 301 ASN A N 1
ATOM 2330 C CA . ASN A 1 301 ? 0.805 -4.035 -14.853 1.00 97.50 301 ASN A CA 1
ATOM 2331 C C . ASN A 1 301 ? 1.507 -3.018 -15.762 1.00 97.50 301 ASN A C 1
ATOM 2333 O O . ASN A 1 301 ? 1.643 -3.270 -16.958 1.00 97.50 301 ASN A O 1
ATOM 2337 N N . ALA A 1 302 ? 2.003 -1.906 -15.211 1.00 96.62 302 ALA A N 1
ATOM 2338 C CA . ALA A 1 302 ? 2.778 -0.933 -15.979 1.00 96.62 302 ALA A CA 1
ATOM 2339 C C . ALA A 1 302 ? 4.098 -1.529 -16.499 1.00 96.62 302 ALA A C 1
ATOM 2341 O O . ALA A 1 302 ? 4.457 -1.315 -17.656 1.00 96.62 302 ALA A O 1
ATOM 2342 N N . ILE A 1 303 ? 4.791 -2.330 -15.683 1.00 96.31 303 ILE A N 1
ATOM 2343 C CA . ILE A 1 303 ? 6.014 -3.037 -16.093 1.00 96.31 303 ILE A CA 1
ATOM 2344 C C . ILE A 1 303 ? 5.711 -4.050 -17.209 1.00 96.31 303 ILE A C 1
ATOM 2346 O O . ILE A 1 303 ? 6.409 -4.089 -18.220 1.00 96.31 303 ILE A O 1
ATOM 2350 N N . ASN A 1 304 ? 4.640 -4.832 -17.090 1.00 97.56 304 ASN A N 1
ATOM 2351 C CA . ASN A 1 304 ? 4.229 -5.775 -18.134 1.00 97.56 304 ASN A CA 1
ATOM 2352 C C . ASN A 1 304 ? 3.862 -5.052 -19.440 1.00 97.56 304 ASN A C 1
ATOM 2354 O O . ASN A 1 304 ? 4.244 -5.496 -20.525 1.00 97.56 304 ASN A O 1
ATOM 2358 N N . GLN A 1 305 ? 3.189 -3.901 -19.345 1.00 97.06 305 GLN A N 1
ATOM 2359 C CA . GLN A 1 305 ? 2.887 -3.054 -20.499 1.00 97.06 305 GLN A CA 1
ATOM 2360 C C . GLN A 1 305 ? 4.164 -2.531 -21.169 1.00 97.06 305 GLN A C 1
ATOM 2362 O O . GLN A 1 305 ? 4.243 -2.488 -22.399 1.00 97.06 305 GLN A O 1
ATOM 2367 N N . LEU A 1 306 ? 5.179 -2.172 -20.380 1.00 97.00 306 LEU A N 1
ATOM 2368 C CA . LEU A 1 306 ? 6.490 -1.783 -20.891 1.00 97.00 306 LEU A CA 1
ATOM 2369 C C . LEU A 1 306 ? 7.141 -2.923 -21.683 1.00 97.00 306 LEU A C 1
ATOM 2371 O O . LEU A 1 306 ? 7.592 -2.691 -22.800 1.00 97.00 306 LEU A O 1
ATOM 2375 N N . TYR A 1 307 ? 7.136 -4.153 -21.161 1.00 96.88 307 TYR A N 1
ATOM 2376 C CA . TYR A 1 307 ? 7.675 -5.320 -21.878 1.00 96.88 307 TYR A CA 1
ATOM 2377 C C . TYR A 1 307 ? 6.904 -5.654 -23.155 1.00 96.88 307 TYR A C 1
ATOM 2379 O O . TYR A 1 307 ? 7.513 -6.093 -24.127 1.00 96.88 307 TYR A O 1
ATOM 2387 N N . SER A 1 308 ? 5.592 -5.420 -23.180 1.00 97.56 308 SER A N 1
ATOM 2388 C CA . SER A 1 308 ? 4.772 -5.683 -24.365 1.00 97.56 308 SER A CA 1
ATOM 2389 C C . SER A 1 308 ? 4.894 -4.610 -25.447 1.00 97.56 308 SER A C 1
ATOM 2391 O O . SER A 1 308 ? 4.708 -4.923 -26.621 1.00 97.56 308 SER A O 1
ATOM 2393 N N . THR A 1 309 ? 5.118 -3.348 -25.074 1.00 97.25 309 THR A N 1
ATOM 2394 C CA . THR A 1 309 ? 5.122 -2.218 -26.024 1.00 97.25 309 THR A CA 1
ATOM 2395 C C . THR A 1 309 ? 6.509 -1.704 -26.359 1.00 97.25 309 THR A C 1
ATOM 2397 O O . THR A 1 309 ? 6.665 -0.981 -27.340 1.00 97.25 309 THR A O 1
ATOM 2400 N N . GLU A 1 310 ? 7.497 -2.025 -25.522 1.00 96.25 310 GLU A N 1
ATOM 2401 C CA . GLU A 1 310 ? 8.867 -1.511 -25.593 1.00 96.25 310 GLU A CA 1
ATOM 2402 C C . GLU A 1 310 ? 8.939 0.024 -25.573 1.00 96.25 310 GLU A C 1
ATOM 2404 O O . GLU A 1 310 ? 9.921 0.631 -26.016 1.00 96.25 310 GLU A O 1
ATOM 2409 N N . ASN A 1 311 ? 7.882 0.664 -25.059 1.00 94.88 311 ASN A N 1
ATOM 2410 C CA . ASN A 1 311 ? 7.734 2.107 -25.020 1.00 94.88 311 ASN A CA 1
ATOM 2411 C C . ASN A 1 311 ? 7.587 2.602 -23.565 1.00 94.88 311 ASN A C 1
ATOM 2413 O O . ASN A 1 311 ? 6.512 2.449 -22.973 1.00 94.88 311 ASN A O 1
ATOM 2417 N N . PRO A 1 312 ? 8.636 3.228 -22.992 1.00 93.06 312 PRO A N 1
ATOM 2418 C CA . PRO A 1 312 ? 8.609 3.739 -21.621 1.00 93.06 312 PRO A CA 1
ATOM 2419 C C . PRO A 1 312 ? 7.550 4.821 -21.397 1.00 93.06 312 PRO A C 1
ATOM 2421 O O . PRO A 1 312 ? 6.904 4.821 -20.354 1.00 93.06 312 PRO A O 1
ATOM 2424 N N . GLU A 1 313 ? 7.292 5.686 -22.381 1.00 92.88 313 GLU A N 1
ATOM 2425 C CA . GLU A 1 313 ? 6.343 6.797 -22.233 1.00 92.88 313 GLU A CA 1
ATOM 2426 C C . GLU A 1 313 ? 4.899 6.297 -22.094 1.00 92.88 313 GLU A C 1
ATOM 2428 O O . GLU A 1 313 ? 4.131 6.795 -21.270 1.00 92.88 313 GLU A O 1
ATOM 2433 N N . VAL A 1 314 ? 4.518 5.275 -22.867 1.00 93.62 314 VAL A N 1
ATOM 2434 C CA . VAL A 1 314 ? 3.176 4.672 -22.786 1.00 93.62 314 VAL A CA 1
ATOM 2435 C C . VAL A 1 314 ? 2.978 3.991 -21.430 1.00 93.62 314 VAL A C 1
ATOM 2437 O O . VAL A 1 314 ? 1.946 4.185 -20.785 1.00 93.62 314 VAL A O 1
ATOM 2440 N N . ALA A 1 315 ? 3.977 3.236 -20.969 1.00 95.38 315 ALA A N 1
ATOM 2441 C CA . ALA A 1 315 ? 3.917 2.548 -19.684 1.00 95.38 315 ALA A CA 1
ATOM 2442 C C . ALA A 1 315 ? 3.892 3.524 -18.490 1.00 95.38 315 ALA A C 1
ATOM 2444 O O . ALA A 1 315 ? 3.111 3.328 -17.557 1.00 95.38 315 ALA A O 1
ATOM 2445 N N . ALA A 1 316 ? 4.673 4.608 -18.542 1.00 92.19 316 ALA A N 1
ATOM 2446 C CA . ALA A 1 316 ? 4.681 5.652 -17.516 1.00 92.19 316 ALA A CA 1
ATOM 2447 C C . ALA A 1 316 ? 3.337 6.396 -17.431 1.00 92.19 316 ALA A C 1
ATOM 2449 O O . ALA A 1 316 ? 2.816 6.613 -16.337 1.00 92.19 316 ALA A O 1
ATOM 2450 N N . ASN A 1 317 ? 2.721 6.726 -18.572 1.00 91.56 317 ASN A N 1
ATOM 2451 C CA . ASN A 1 317 ? 1.396 7.357 -18.598 1.00 91.56 317 ASN A CA 1
ATOM 2452 C C . ASN A 1 317 ? 0.300 6.445 -18.019 1.00 91.56 317 ASN A C 1
ATOM 2454 O O . ASN A 1 317 ? -0.592 6.915 -17.301 1.00 91.56 317 ASN A O 1
ATOM 2458 N N . GLN A 1 318 ? 0.383 5.137 -18.282 1.00 94.19 318 GLN A N 1
ATOM 2459 C CA . GLN A 1 318 ? -0.512 4.152 -17.677 1.00 94.19 318 GLN A CA 1
ATOM 2460 C C . GLN A 1 318 ? -0.303 4.065 -16.157 1.00 94.19 318 GLN A C 1
ATOM 2462 O O . GLN A 1 318 ? -1.279 4.122 -15.407 1.00 94.19 318 GLN A O 1
ATOM 2467 N N . ALA A 1 319 ? 0.953 3.992 -15.701 1.00 94.12 319 ALA A N 1
ATOM 2468 C CA . ALA A 1 319 ? 1.303 3.998 -14.281 1.00 94.12 319 ALA A CA 1
ATOM 2469 C C . ALA A 1 319 ? 0.740 5.234 -13.564 1.00 94.12 319 ALA A C 1
ATOM 2471 O O . ALA A 1 319 ? 0.063 5.101 -12.544 1.00 94.12 319 ALA A O 1
ATOM 2472 N N . LEU A 1 320 ? 0.945 6.426 -14.132 1.00 91.69 320 LEU A N 1
ATOM 2473 C CA . LEU A 1 320 ? 0.452 7.685 -13.574 1.00 91.69 320 LEU A CA 1
ATOM 2474 C C . LEU A 1 320 ? -1.078 7.711 -13.472 1.00 91.69 320 LEU A C 1
ATOM 2476 O O . LEU A 1 320 ? -1.630 8.177 -12.475 1.00 91.69 320 LEU A O 1
ATOM 2480 N N . SER A 1 321 ? -1.767 7.186 -14.486 1.00 94.31 321 SER A N 1
ATOM 2481 C CA . SER A 1 321 ? -3.227 7.073 -14.471 1.00 94.31 321 SER A CA 1
ATOM 2482 C C . SER A 1 321 ? -3.698 6.148 -13.346 1.00 94.31 321 SER A C 1
ATOM 2484 O O . SER A 1 321 ? -4.596 6.518 -12.593 1.00 94.31 321 SER A O 1
ATOM 2486 N N . SER A 1 322 ? -3.046 4.993 -13.161 1.00 95.50 322 SER A N 1
ATOM 2487 C CA . SER A 1 322 ? -3.348 4.081 -12.051 1.00 95.50 322 SER A CA 1
ATOM 2488 C C . SER A 1 322 ? -3.072 4.701 -10.680 1.00 95.50 322 SER A C 1
ATOM 2490 O O . SER A 1 322 ? -3.890 4.539 -9.778 1.00 95.50 322 SER A O 1
ATOM 2492 N N . ILE A 1 323 ? -1.975 5.450 -10.522 1.00 91.44 323 ILE A N 1
ATOM 2493 C CA . ILE A 1 323 ? -1.672 6.172 -9.276 1.00 91.44 323 ILE A CA 1
ATOM 2494 C C . ILE A 1 323 ? -2.792 7.159 -8.948 1.00 91.44 323 ILE A C 1
ATOM 2496 O O . ILE A 1 323 ? -3.297 7.142 -7.831 1.00 91.44 323 ILE A O 1
ATOM 2500 N N . ARG A 1 324 ? -3.237 7.966 -9.920 1.00 90.12 324 ARG A N 1
ATOM 2501 C CA . ARG A 1 324 ? -4.334 8.928 -9.717 1.00 90.12 324 ARG A CA 1
ATOM 2502 C C . ARG A 1 324 ? -5.635 8.241 -9.307 1.00 90.12 324 ARG A C 1
ATOM 2504 O O . ARG A 1 324 ? -6.312 8.720 -8.402 1.00 90.12 324 ARG A O 1
ATOM 2511 N N . THR A 1 325 ? -5.969 7.112 -9.934 1.00 92.62 325 THR A N 1
ATOM 2512 C CA . THR A 1 325 ? -7.136 6.309 -9.542 1.00 92.62 325 THR A CA 1
ATOM 2513 C C . THR A 1 325 ? -7.006 5.814 -8.103 1.00 92.62 325 THR A C 1
ATOM 2515 O O . THR A 1 325 ? -7.933 5.999 -7.321 1.00 92.62 325 THR A O 1
ATOM 2518 N N . ILE A 1 326 ? -5.853 5.260 -7.725 1.00 91.25 326 ILE A N 1
ATOM 2519 C CA . ILE A 1 326 ? -5.620 4.749 -6.367 1.00 91.25 326 ILE A CA 1
ATOM 2520 C C . ILE A 1 326 ? -5.653 5.878 -5.329 1.00 91.25 326 ILE A C 1
ATOM 2522 O O . ILE A 1 326 ? -6.265 5.723 -4.280 1.00 91.25 326 ILE A O 1
ATOM 2526 N N . GLN A 1 327 ? -5.055 7.032 -5.625 1.00 88.31 327 GLN A N 1
ATOM 2527 C CA . GLN A 1 327 ? -5.085 8.207 -4.745 1.00 88.31 327 GLN A CA 1
ATOM 2528 C C . GLN A 1 327 ? -6.503 8.748 -4.527 1.00 88.31 327 GLN A C 1
ATOM 2530 O O . GLN A 1 327 ? -6.770 9.369 -3.502 1.00 88.31 327 GLN A O 1
ATOM 2535 N N . SER A 1 328 ? -7.409 8.521 -5.480 1.00 86.00 328 SER A N 1
ATOM 2536 C CA . SER A 1 328 ? -8.817 8.895 -5.346 1.00 86.00 328 SER A CA 1
ATOM 2537 C C . SER A 1 328 ? -9.662 7.874 -4.576 1.00 86.00 328 SER A C 1
ATOM 2539 O O . SER A 1 328 ? -10.810 8.178 -4.245 1.00 86.00 328 SER A O 1
ATOM 2541 N N . GLU A 1 329 ? -9.132 6.681 -4.275 1.00 84.94 329 GLU A N 1
ATOM 2542 C CA . GLU A 1 329 ? -9.859 5.683 -3.489 1.00 84.94 329 GLU A CA 1
ATOM 2543 C C . GLU A 1 329 ? -10.006 6.161 -2.040 1.00 84.94 329 GLU A C 1
ATOM 2545 O O . GLU A 1 329 ? -9.045 6.238 -1.276 1.00 84.94 329 GLU A O 1
ATOM 2550 N N . GLN A 1 330 ? -11.241 6.467 -1.651 1.00 79.56 330 GLN A N 1
ATOM 2551 C CA . GLN A 1 330 ? -11.582 6.728 -0.258 1.00 79.56 330 GLN A CA 1
ATOM 2552 C C . GLN A 1 33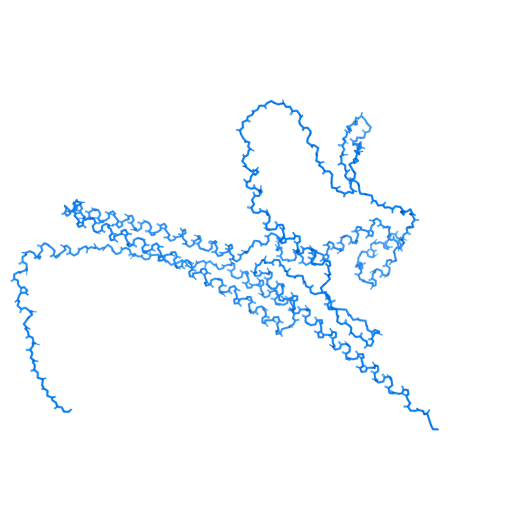0 ? -11.906 5.415 0.469 1.00 79.56 330 GLN A C 1
ATOM 2554 O O . GLN A 1 330 ? -12.425 4.482 -0.155 1.00 79.56 330 GLN A O 1
ATOM 2559 N N . PRO A 1 331 ? -11.653 5.328 1.790 1.00 80.94 331 PRO A N 1
ATOM 2560 C CA . PRO A 1 331 ? -12.144 4.216 2.591 1.00 80.94 331 PRO A CA 1
ATOM 2561 C C . PRO A 1 331 ? -13.666 4.097 2.448 1.00 80.94 331 PRO A C 1
ATOM 2563 O O . PRO A 1 331 ? -14.392 5.082 2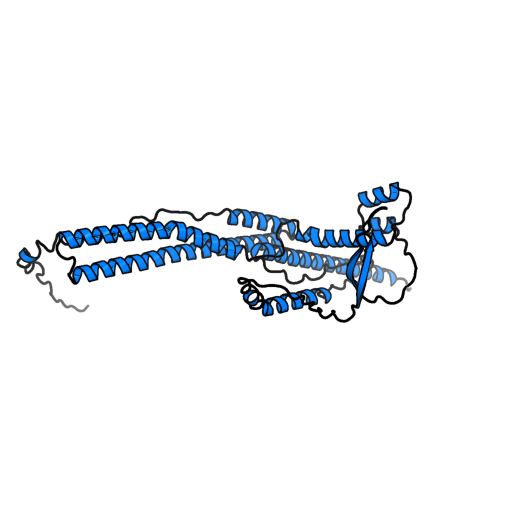.578 1.00 80.94 331 PRO A O 1
ATOM 2566 N N . SER A 1 332 ? -14.165 2.888 2.186 1.00 80.06 332 SER A N 1
ATOM 2567 C CA . SER A 1 332 ? -15.602 2.629 2.262 1.00 80.06 332 SER A CA 1
ATOM 2568 C C . SER A 1 332 ? -16.001 2.537 3.732 1.00 80.06 332 SER A C 1
ATOM 2570 O O . SER A 1 332 ? -15.528 1.660 4.459 1.00 80.06 332 SER A O 1
ATOM 2572 N N . TYR A 1 333 ? -16.858 3.453 4.178 1.00 83.44 333 TYR A N 1
ATOM 2573 C CA . TYR A 1 333 ? -17.382 3.453 5.538 1.00 83.44 333 TYR A CA 1
ATOM 2574 C C . TYR A 1 333 ? -18.722 2.716 5.578 1.00 83.44 333 TYR A C 1
ATOM 2576 O O . TYR A 1 333 ? -19.669 3.096 4.892 1.00 83.44 333 TYR A O 1
ATOM 2584 N N . SER A 1 334 ? -18.805 1.663 6.387 1.00 83.75 334 SER A N 1
ATOM 2585 C CA . SER A 1 334 ? -20.053 0.981 6.732 1.00 83.75 334 SER A CA 1
ATOM 2586 C C . SER A 1 334 ? -20.307 1.207 8.218 1.00 83.75 334 SER A C 1
ATOM 2588 O O . SER A 1 334 ? -19.406 0.919 8.997 1.00 83.75 334 SER A O 1
ATOM 2590 N N . PRO A 1 335 ? -21.475 1.715 8.647 1.00 84.38 335 PRO A N 1
ATOM 2591 C CA . PRO A 1 335 ? -21.731 2.006 10.055 1.00 84.38 335 PRO A CA 1
ATOM 2592 C C . PRO A 1 335 ? -21.413 0.817 10.965 1.00 84.38 335 PRO A C 1
ATOM 2594 O O . PRO A 1 335 ? -21.761 -0.325 10.649 1.00 84.38 335 PRO A O 1
ATOM 2597 N N . LEU A 1 336 ? -20.769 1.093 12.103 1.00 82.69 336 LEU A N 1
ATOM 2598 C CA . LEU A 1 336 ? -20.576 0.095 13.147 1.00 82.69 336 LEU A CA 1
ATOM 2599 C C . LEU A 1 336 ? -21.975 -0.225 13.692 1.00 82.69 336 LEU A C 1
ATOM 2601 O O . LEU A 1 336 ? -22.581 0.612 14.359 1.00 82.69 336 LEU A O 1
ATOM 2605 N N . GLY A 1 337 ? -22.530 -1.390 13.349 1.00 85.69 337 GLY A N 1
ATOM 2606 C CA . GLY A 1 337 ? -23.791 -1.842 13.944 1.00 85.69 337 GLY A CA 1
ATOM 2607 C C . GLY A 1 337 ? -23.691 -1.909 15.474 1.00 85.69 337 GLY A C 1
ATOM 2608 O O . GLY A 1 337 ? -22.604 -1.750 16.031 1.00 85.69 337 GLY A O 1
ATOM 2609 N N . ASP A 1 338 ? -24.803 -2.167 16.163 1.00 79.75 338 ASP A N 1
ATOM 2610 C CA . ASP A 1 338 ? -24.798 -2.335 17.623 1.00 79.75 338 ASP A CA 1
ATOM 2611 C C . ASP A 1 338 ? -23.956 -3.562 18.016 1.00 79.75 338 ASP A C 1
ATOM 2613 O O . ASP A 1 338 ? -24.418 -4.708 17.999 1.00 79.75 338 ASP A O 1
ATOM 2617 N N . ILE A 1 339 ? -22.683 -3.323 18.332 1.00 82.00 339 ILE A N 1
ATOM 2618 C CA . ILE A 1 339 ? -21.696 -4.363 18.661 1.00 82.00 339 ILE A CA 1
ATOM 2619 C C . ILE A 1 339 ? -21.702 -4.697 20.150 1.00 82.00 339 ILE A C 1
ATOM 2621 O O . ILE A 1 339 ? -21.438 -5.837 20.532 1.00 82.00 339 ILE A O 1
ATOM 2625 N N . PHE A 1 340 ? -22.067 -3.735 20.997 1.00 78.69 340 PHE A N 1
ATOM 2626 C CA . PHE A 1 340 ? -22.329 -3.994 22.403 1.00 78.69 340 PHE A CA 1
ATOM 2627 C C . PHE A 1 340 ? -23.759 -4.486 22.536 1.00 78.69 340 PHE A C 1
ATOM 2629 O O . PHE A 1 340 ? -24.687 -3.726 22.808 1.00 78.69 340 PHE A O 1
ATOM 2636 N N . LYS A 1 341 ? -23.942 -5.796 22.367 1.00 66.88 341 LYS A N 1
ATOM 2637 C CA . LYS A 1 341 ? -25.153 -6.432 22.872 1.00 66.88 341 LYS A CA 1
ATOM 2638 C C . LYS A 1 341 ? -25.101 -6.266 24.376 1.00 66.88 341 LYS A C 1
ATOM 2640 O O . LYS A 1 341 ? -24.318 -6.948 25.036 1.00 66.88 341 LYS A O 1
ATOM 2645 N N . THR A 1 342 ? -25.901 -5.343 24.910 1.00 52.50 342 THR A N 1
ATOM 2646 C CA . THR A 1 342 ? -26.173 -5.318 26.341 1.00 52.50 342 THR A CA 1
ATOM 2647 C C . THR A 1 342 ? -26.546 -6.747 26.680 1.00 52.50 342 THR A C 1
ATOM 2649 O O . THR A 1 342 ? -27.532 -7.276 26.158 1.00 52.50 342 THR A O 1
ATOM 2652 N N . ALA A 1 343 ? -25.706 -7.414 27.470 1.00 47.41 343 ALA A N 1
ATOM 2653 C CA . ALA A 1 343 ? -26.115 -8.621 28.139 1.00 47.41 343 ALA A CA 1
ATOM 2654 C C . ALA A 1 343 ? -27.224 -8.142 29.069 1.00 47.41 343 ALA A C 1
ATOM 2656 O O . ALA A 1 343 ? -26.966 -7.762 30.207 1.00 47.41 343 ALA A O 1
ATOM 2657 N N . VAL A 1 344 ? -28.449 -8.051 28.540 1.00 47.16 344 VAL A N 1
ATOM 2658 C CA . VAL A 1 344 ? -29.669 -8.047 29.325 1.00 47.16 344 VAL A CA 1
ATOM 2659 C C . VAL A 1 344 ? -29.559 -9.371 30.035 1.00 47.16 344 VAL A C 1
ATOM 2661 O O . VAL A 1 344 ? -29.853 -10.431 29.478 1.00 47.16 344 VAL A O 1
ATOM 2664 N N . VAL A 1 345 ? -28.925 -9.305 31.202 1.00 47.03 345 VAL A N 1
ATOM 2665 C CA . VAL A 1 345 ? -28.635 -10.445 32.040 1.00 47.03 345 VAL A CA 1
ATOM 2666 C C . VAL A 1 345 ? -29.945 -11.206 32.103 1.00 47.03 345 VAL A C 1
ATOM 2668 O O . VAL A 1 345 ? -31.007 -10.599 32.266 1.00 47.03 345 VAL A O 1
ATOM 2671 N N . GLY A 1 346 ? -29.884 -12.526 31.953 1.00 41.94 346 GLY A N 1
ATOM 2672 C CA . GLY A 1 346 ? -30.997 -13.443 32.186 1.00 41.94 346 GLY A CA 1
ATOM 2673 C C . GLY A 1 346 ? -31.523 -13.400 33.631 1.00 41.94 346 GLY A C 1
ATOM 2674 O O . GLY A 1 346 ? -31.857 -14.428 34.207 1.00 41.94 346 GLY A O 1
ATOM 2675 N N . MET A 1 347 ? -31.609 -12.219 34.242 1.00 40.66 347 MET A N 1
ATOM 2676 C CA . MET A 1 347 ? -32.281 -11.887 35.484 1.00 40.66 347 MET A CA 1
ATOM 2677 C C . MET A 1 347 ? -33.804 -11.998 35.384 1.00 40.66 347 MET A C 1
ATOM 2679 O O . MET A 1 347 ? -34.458 -12.021 36.420 1.00 40.66 347 MET A O 1
ATOM 2683 N N . GLY A 1 348 ? -34.363 -12.196 34.184 1.00 41.38 348 GLY A N 1
ATOM 2684 C CA . GLY A 1 348 ? -35.703 -12.774 34.039 1.00 41.38 348 GLY A CA 1
ATOM 2685 C C . GLY A 1 348 ? -35.812 -14.211 34.585 1.00 41.38 348 GLY A C 1
ATOM 2686 O O . GLY A 1 348 ? -36.921 -14.684 34.804 1.00 41.38 348 GLY A O 1
ATOM 2687 N N . GLY A 1 349 ? -34.685 -14.898 34.838 1.00 40.75 349 GLY A N 1
ATOM 2688 C CA . GLY A 1 349 ? -34.638 -16.260 35.388 1.00 40.75 349 GLY A CA 1
ATOM 2689 C C . GLY A 1 349 ? -34.120 -16.386 36.828 1.00 40.75 349 GLY A C 1
ATOM 2690 O O . GLY A 1 349 ? -34.235 -17.460 37.415 1.00 40.75 349 GLY A O 1
ATOM 2691 N N . TYR A 1 350 ? -33.569 -15.326 37.438 1.00 43.12 350 TYR A N 1
ATOM 2692 C CA . TYR A 1 350 ? -33.053 -15.397 38.819 1.00 43.12 350 TYR A CA 1
ATOM 2693 C C . TYR A 1 350 ? -34.089 -15.045 39.898 1.00 43.12 350 TYR A C 1
ATOM 2695 O O . TYR A 1 350 ? -33.912 -15.454 41.043 1.00 43.12 350 TYR A O 1
ATOM 2703 N N . SER A 1 351 ? -35.198 -14.378 39.552 1.00 41.31 351 SER A N 1
ATOM 2704 C CA . SER A 1 351 ? -36.335 -14.198 40.472 1.00 41.31 351 SER A CA 1
ATOM 2705 C C . SER A 1 351 ? -37.321 -15.379 40.467 1.00 41.31 351 SER A C 1
ATOM 2707 O O . SER A 1 351 ? -38.036 -15.563 41.448 1.00 41.31 351 SER A O 1
ATOM 2709 N N . SER A 1 352 ? -37.320 -16.230 39.432 1.00 43.16 352 SER A N 1
ATOM 2710 C CA . SER A 1 352 ? -38.123 -17.468 39.361 1.00 43.16 352 SER A CA 1
ATOM 2711 C C . SER A 1 352 ? -37.321 -18.746 39.674 1.00 43.16 352 SER A C 1
ATOM 2713 O O . SER A 1 352 ? -37.870 -19.723 40.184 1.00 43.16 352 SER A O 1
ATOM 2715 N N . GLY A 1 353 ? -35.995 -18.740 39.495 1.00 40.72 353 GLY A N 1
ATOM 2716 C CA . GLY A 1 353 ? -35.121 -19.902 39.725 1.00 40.72 353 GLY A CA 1
ATOM 2717 C C . GLY A 1 353 ? -34.860 -20.294 41.190 1.00 40.72 353 GLY A C 1
ATOM 2718 O O . GLY A 1 353 ? -34.171 -21.289 41.436 1.00 40.72 353 GLY A O 1
ATOM 2719 N N . ALA A 1 354 ? -35.390 -19.548 42.166 1.00 43.78 354 ALA A N 1
ATOM 2720 C CA . ALA A 1 354 ? -35.446 -19.968 43.573 1.00 43.78 354 ALA A CA 1
ATOM 2721 C C . ALA A 1 354 ? -36.771 -20.675 43.934 1.00 43.78 354 ALA A C 1
ATOM 2723 O O . ALA A 1 354 ? -36.832 -21.350 44.960 1.00 43.78 354 ALA A O 1
ATOM 2724 N N . ALA A 1 355 ? -37.795 -20.590 43.073 1.00 45.53 355 ALA A N 1
ATOM 2725 C CA . ALA A 1 355 ? -39.026 -21.373 43.182 1.00 45.53 355 ALA A CA 1
ATOM 2726 C C . ALA A 1 355 ? -38.982 -22.657 42.321 1.00 45.53 355 ALA A C 1
ATOM 2728 O O . ALA A 1 355 ? -39.503 -23.687 42.746 1.00 45.53 355 ALA A O 1
ATOM 2729 N N . ASP A 1 356 ? -38.271 -22.652 41.185 1.00 45.62 356 ASP A N 1
ATOM 2730 C CA . ASP A 1 356 ? -38.301 -23.772 40.220 1.00 45.62 356 ASP A CA 1
ATOM 2731 C C . ASP A 1 356 ? -37.186 -24.826 40.353 1.00 45.62 356 ASP A C 1
ATOM 2733 O O . ASP A 1 356 ? -37.233 -25.876 39.706 1.00 45.62 356 ASP A O 1
ATOM 2737 N N . ARG A 1 357 ? -36.221 -24.662 41.271 1.00 45.94 357 ARG A N 1
ATOM 2738 C CA . ARG A 1 357 ? -35.244 -25.736 41.575 1.00 45.94 357 ARG A CA 1
ATOM 2739 C C . ARG A 1 357 ? -35.843 -26.951 42.302 1.00 45.94 357 ARG A C 1
ATOM 2741 O O . ARG A 1 357 ? -35.105 -27.872 42.644 1.00 45.94 357 ARG A O 1
ATOM 2748 N N . ARG A 1 358 ? -37.165 -26.995 42.509 1.00 47.56 358 ARG A N 1
ATOM 2749 C CA . ARG A 1 358 ? -37.884 -28.192 42.979 1.00 47.56 358 ARG A CA 1
ATOM 2750 C C . ARG A 1 358 ? -38.559 -29.013 41.873 1.00 47.56 358 ARG A C 1
ATOM 2752 O O . ARG A 1 358 ? -39.006 -30.108 42.190 1.00 47.56 358 ARG A O 1
ATOM 2759 N N . TYR A 1 359 ? -38.576 -28.572 40.607 1.00 45.66 359 TYR A N 1
ATOM 2760 C CA . TYR A 1 359 ? -39.270 -29.316 39.537 1.00 45.66 359 TYR A CA 1
ATOM 2761 C C . TYR A 1 359 ? -38.387 -29.943 38.444 1.00 45.66 359 TYR A C 1
ATOM 2763 O O . TYR A 1 359 ? -38.858 -30.830 37.738 1.00 45.66 359 TYR A O 1
ATOM 2771 N N . ASN A 1 360 ? -37.092 -29.616 38.350 1.00 44.56 360 ASN A N 1
ATOM 2772 C CA . ASN A 1 360 ? -36.223 -30.174 37.296 1.00 44.56 360 ASN A CA 1
ATOM 2773 C C . ASN A 1 360 ? -35.456 -31.459 37.659 1.00 44.56 360 ASN A C 1
ATOM 2775 O O . ASN A 1 360 ? -34.568 -31.866 36.916 1.00 44.56 360 ASN A O 1
ATOM 2779 N N . ASN A 1 361 ? -35.834 -32.160 38.732 1.00 47.50 361 ASN A N 1
ATOM 2780 C CA . ASN A 1 361 ? -35.270 -33.481 39.053 1.00 47.50 361 ASN A CA 1
ATOM 2781 C C . ASN A 1 361 ? -36.030 -34.662 38.397 1.00 47.50 361 ASN A C 1
ATOM 2783 O O . ASN A 1 361 ? -35.874 -35.800 38.826 1.00 47.50 361 ASN A O 1
ATOM 2787 N N . ILE A 1 362 ? -36.871 -34.409 37.380 1.00 49.53 362 ILE A N 1
ATOM 2788 C CA . ILE A 1 362 ? -37.735 -35.433 36.745 1.00 49.53 362 ILE A CA 1
ATOM 2789 C C . ILE A 1 362 ? -37.501 -35.591 35.222 1.00 49.53 362 ILE A C 1
ATOM 2791 O O . ILE A 1 362 ? -37.960 -36.569 34.640 1.00 49.53 362 ILE A O 1
ATOM 2795 N N . ILE A 1 363 ? -36.714 -34.732 34.555 1.00 49.44 363 ILE A N 1
ATOM 2796 C CA . ILE A 1 363 ? -36.481 -34.814 33.089 1.00 49.44 363 ILE A CA 1
ATOM 2797 C C . ILE A 1 363 ? -34.994 -35.027 32.747 1.00 49.44 363 ILE A C 1
ATOM 2799 O O . ILE A 1 363 ? -34.447 -34.486 31.795 1.00 49.44 363 ILE A O 1
ATOM 2803 N N . THR A 1 364 ? -34.324 -35.868 33.526 1.00 44.50 364 THR A N 1
ATOM 2804 C CA . THR A 1 364 ? -33.110 -36.595 33.109 1.00 44.50 364 THR A CA 1
ATOM 2805 C C . THR A 1 364 ? -33.260 -38.057 33.525 1.00 44.50 364 THR A C 1
ATOM 2807 O O . THR A 1 364 ? -32.413 -38.659 34.179 1.00 44.50 364 THR A O 1
ATOM 2810 N N . GLY A 1 365 ? -34.407 -38.632 33.142 1.00 40.94 365 GLY A N 1
ATOM 2811 C CA . GLY A 1 365 ? -34.644 -40.069 33.143 1.00 40.94 365 GLY A CA 1
ATOM 2812 C C . GLY A 1 365 ? -33.657 -40.748 32.199 1.00 40.94 365 GLY A C 1
ATOM 2813 O O . GLY A 1 365 ? -33.589 -40.439 31.012 1.00 40.94 365 GLY A O 1
ATOM 2814 N N . GLY A 1 366 ? -32.841 -41.627 32.771 1.00 52.06 366 GLY A N 1
ATOM 2815 C CA . GLY A 1 366 ? -31.728 -42.268 32.101 1.00 52.06 366 GLY A CA 1
ATOM 2816 C C . GLY A 1 366 ? -32.115 -43.089 30.877 1.00 52.06 366 GLY A C 1
ATOM 2817 O O . GLY A 1 366 ? -33.120 -43.792 30.851 1.00 52.06 366 GLY A O 1
ATOM 2818 N N . ASN A 1 367 ? -31.211 -43.083 29.903 1.00 43.69 367 ASN A N 1
ATOM 2819 C CA . ASN A 1 367 ? -31.108 -44.149 28.920 1.00 43.69 367 ASN A CA 1
ATOM 2820 C C . ASN A 1 367 ? -29.651 -44.619 28.843 1.00 43.69 367 ASN A C 1
ATOM 2822 O O . ASN A 1 367 ? -28.950 -44.456 27.851 1.00 43.69 367 ASN A O 1
ATOM 2826 N N . ARG A 1 368 ? -29.174 -45.204 29.948 1.00 50.69 368 ARG A N 1
ATOM 2827 C CA . ARG A 1 368 ? -28.105 -46.203 29.884 1.00 50.69 368 ARG A CA 1
ATOM 2828 C C . ARG A 1 368 ? -28.780 -47.551 29.658 1.00 50.69 368 ARG A C 1
ATOM 2830 O O . ARG A 1 368 ? -29.149 -48.225 30.615 1.00 50.69 368 ARG A O 1
ATOM 2837 N N . LYS A 1 369 ? -28.942 -47.943 28.395 1.00 52.75 369 LYS A N 1
ATOM 2838 C CA . LYS A 1 369 ? -29.082 -49.355 28.040 1.00 52.75 369 LYS A CA 1
ATOM 2839 C C . LYS A 1 369 ? -27.928 -49.766 27.144 1.00 52.75 369 LYS A C 1
ATOM 2841 O O . LYS A 1 369 ? -27.758 -49.269 26.038 1.00 52.75 369 LYS A O 1
ATOM 2846 N N . ALA A 1 370 ? -27.137 -50.670 27.703 1.00 52.00 370 ALA A N 1
ATOM 2847 C CA . ALA A 1 370 ? -26.183 -51.507 27.015 1.00 52.00 370 ALA A CA 1
ATOM 2848 C C . ALA A 1 370 ? -26.894 -52.449 26.028 1.00 52.00 370 ALA A C 1
ATOM 2850 O O . ALA A 1 370 ? -27.965 -52.967 26.336 1.00 52.00 370 ALA A O 1
ATOM 2851 N N . SER A 1 371 ? -26.251 -52.699 24.889 1.00 58.66 371 SER A N 1
ATOM 2852 C CA . SER A 1 371 ? -26.275 -53.952 24.118 1.00 58.66 371 SER A CA 1
ATOM 2853 C C . SER A 1 371 ? -25.131 -53.816 23.105 1.00 58.66 371 SER A C 1
ATOM 2855 O O . SER A 1 371 ? -25.165 -52.920 22.273 1.00 58.66 371 SER A O 1
ATOM 2857 N N . SER A 1 372 ? -23.976 -54.464 23.282 1.00 63.56 372 SER A N 1
ATOM 2858 C CA . SER A 1 372 ? -23.729 -55.853 22.867 1.00 63.56 372 SER A CA 1
ATOM 2859 C C . SER A 1 372 ? -24.312 -56.139 21.484 1.00 63.56 372 SER A C 1
ATOM 2861 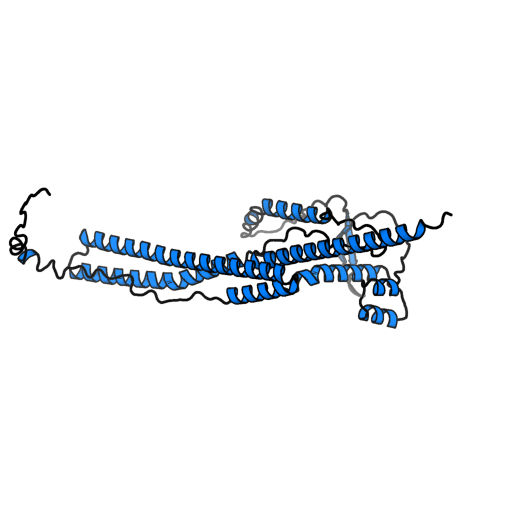O O . SER A 1 372 ? -25.533 -56.217 21.357 1.00 63.56 372 SER A O 1
ATOM 2863 N N . THR A 1 373 ? -23.457 -56.332 20.478 1.00 58.97 373 THR A N 1
ATOM 2864 C CA . THR A 1 373 ? -23.203 -57.662 19.895 1.00 58.97 373 THR A CA 1
ATOM 2865 C C . THR A 1 373 ? -22.251 -57.547 18.701 1.00 58.97 373 THR A C 1
ATOM 2867 O O . THR A 1 373 ? -22.349 -56.644 17.877 1.00 58.97 373 THR A O 1
ATOM 2870 N N . VAL A 1 374 ? -21.302 -58.478 18.700 1.00 54.75 374 VAL A N 1
ATOM 2871 C CA . VAL A 1 374 ? -20.288 -58.797 17.694 1.00 54.75 374 VAL A CA 1
ATOM 2872 C C . VAL A 1 374 ? -20.929 -59.210 16.365 1.00 54.75 374 VAL A C 1
ATOM 2874 O O . VAL A 1 374 ? -21.933 -59.922 16.368 1.00 54.75 374 VAL A O 1
ATOM 2877 N N . GLY A 1 375 ? -20.297 -58.825 15.258 1.00 61.66 375 GLY A N 1
ATOM 2878 C CA . GLY A 1 375 ? -20.548 -59.322 13.906 1.00 61.66 375 GLY A CA 1
ATOM 2879 C C . GLY A 1 375 ? -19.471 -58.822 12.968 1.00 61.66 375 GLY A C 1
ATOM 2880 O O . GLY A 1 375 ? -19.599 -57.649 12.557 1.00 61.66 375 GLY A O 1
#

Secondary structure (DSSP, 8-state):
----SHHHHHHHHHHHHHHHHHHHHHHHHHHHHHHHHHHHHHHHH-PPPPPPPPPP---TT-S------PPPHHHHHHHHHHHHHHHHTTSSGGGSSS--------------PPPPTTEEEEEEEEEE--TT--EEEEEEEEEE---------PPEEHHHHHHTTSS-HHHHHHHHTTT--EE-HHHHHHHHHHHHHHHHHHTTSTT---S----HHHHHHHHHHHHHHHHHHHHHHHHHHHHHHHHHHHHHHTT-TTSHHHHHHHHHHHHHHHHHHHHHHHHHHHHHHHHHHHHHHHHHHHHHHHHHH--HHHHHHHHHHHHHHHHT-PPPP------------STTTTTTTTTGGGTTTSS------------